Protein AF-A0A4U8TE43-F1 (afdb_monomer)

Structure (mmCIF, N/CA/C/O backbone):
data_AF-A0A4U8TE43-F1
#
_entry.id   AF-A0A4U8TE43-F1
#
loop_
_atom_site.group_PDB
_atom_site.id
_atom_site.type_symbol
_atom_site.label_atom_id
_atom_site.label_alt_id
_atom_site.label_comp_id
_atom_site.label_asym_id
_atom_site.label_entity_id
_atom_site.label_seq_id
_atom_site.pdbx_PDB_ins_code
_atom_site.Cartn_x
_atom_site.Cartn_y
_atom_site.Cartn_z
_atom_site.occupancy
_atom_site.B_iso_or_equiv
_atom_site.auth_seq_id
_atom_site.auth_comp_id
_atom_site.auth_asym_id
_atom_site.auth_atom_id
_atom_site.pdbx_PDB_model_num
ATOM 1 N N . LYS A 1 1 ? 8.881 -19.384 -25.940 1.00 51.09 1 LYS A N 1
ATOM 2 C CA . LYS A 1 1 ? 8.416 -19.724 -24.569 1.00 51.09 1 LYS A CA 1
ATOM 3 C C . LYS A 1 1 ? 8.539 -18.450 -23.737 1.00 51.09 1 LYS A C 1
ATOM 5 O O . LYS A 1 1 ? 9.623 -17.889 -23.728 1.00 51.09 1 LYS A O 1
ATOM 10 N N . LEU A 1 2 ? 7.445 -17.924 -23.178 1.00 57.34 2 LEU A N 1
ATOM 11 C CA . LEU A 1 2 ? 7.478 -16.680 -22.391 1.00 57.34 2 LEU A CA 1
ATOM 12 C C . LEU A 1 2 ? 8.205 -16.909 -21.060 1.00 57.34 2 LEU A C 1
ATOM 14 O O . LEU A 1 2 ? 8.100 -17.991 -20.481 1.00 57.34 2 LEU A O 1
ATOM 18 N N . SER A 1 3 ? 8.923 -15.891 -20.588 1.00 69.12 3 SER A N 1
ATOM 19 C CA . SER A 1 3 ? 9.575 -15.868 -19.277 1.00 69.12 3 SER A CA 1
ATOM 20 C C . SER A 1 3 ? 8.551 -16.165 -18.169 1.00 69.12 3 SER A C 1
ATOM 22 O O . SER A 1 3 ? 7.424 -15.659 -18.244 1.00 69.12 3 SER A O 1
ATOM 24 N N . PRO A 1 4 ? 8.901 -16.954 -17.135 1.00 80.44 4 PRO A N 1
ATOM 25 C CA . PRO A 1 4 ? 7.996 -17.217 -16.023 1.00 80.44 4 PRO A CA 1
ATOM 26 C C . PRO A 1 4 ? 7.613 -15.912 -15.314 1.00 80.44 4 PRO A C 1
ATOM 28 O O . PRO A 1 4 ? 8.440 -15.019 -15.122 1.00 80.44 4 PRO A O 1
ATOM 31 N N . SER A 1 5 ? 6.339 -15.804 -14.935 1.00 85.62 5 SER A N 1
ATOM 32 C CA . SER A 1 5 ? 5.819 -14.641 -14.216 1.00 85.62 5 SER A CA 1
ATOM 33 C C . SER A 1 5 ? 6.252 -14.697 -12.756 1.00 85.62 5 SER A C 1
ATOM 35 O O . SER A 1 5 ? 6.026 -15.701 -12.085 1.00 85.62 5 SER A O 1
ATOM 37 N N . LEU A 1 6 ? 6.831 -13.612 -12.250 1.00 90.69 6 LEU A N 1
ATOM 38 C CA . LEU A 1 6 ? 7.254 -13.497 -10.855 1.00 90.69 6 LEU A CA 1
ATOM 39 C C . LEU A 1 6 ? 6.439 -12.420 -10.149 1.00 90.69 6 LEU A C 1
ATOM 41 O O . LEU A 1 6 ? 6.201 -11.355 -10.709 1.00 90.69 6 LEU A O 1
ATOM 45 N N . ILE A 1 7 ? 6.043 -12.674 -8.906 1.00 94.00 7 ILE A N 1
ATOM 46 C CA . ILE A 1 7 ? 5.385 -11.662 -8.075 1.00 94.00 7 ILE A CA 1
ATOM 47 C C . ILE A 1 7 ? 6.464 -10.792 -7.437 1.00 94.00 7 ILE A C 1
ATOM 49 O O . ILE A 1 7 ? 7.397 -11.307 -6.814 1.00 94.00 7 ILE A O 1
ATOM 53 N N . LYS A 1 8 ? 6.339 -9.472 -7.578 1.00 94.06 8 LYS A N 1
ATOM 54 C CA . LYS A 1 8 ? 7.247 -8.494 -6.972 1.00 94.06 8 LYS A CA 1
ATOM 55 C C . LYS A 1 8 ? 6.468 -7.401 -6.254 1.00 94.06 8 LYS A C 1
ATOM 57 O O . LYS A 1 8 ? 5.412 -6.974 -6.709 1.00 94.06 8 LYS A O 1
ATOM 62 N N . THR A 1 9 ? 7.009 -6.958 -5.126 1.00 93.62 9 THR A N 1
ATOM 63 C CA . THR A 1 9 ? 6.490 -5.810 -4.375 1.00 93.62 9 THR A CA 1
ATOM 64 C C . THR A 1 9 ? 6.950 -4.514 -5.033 1.00 93.62 9 THR A C 1
ATOM 66 O O . THR A 1 9 ? 8.107 -4.410 -5.454 1.00 93.62 9 THR A O 1
ATOM 69 N N . VAL A 1 10 ? 6.058 -3.528 -5.096 1.00 92.56 10 VAL A N 1
ATOM 70 C CA . VAL A 1 10 ? 6.371 -2.178 -5.570 1.00 92.56 10 VAL A CA 1
ATOM 71 C C . VAL A 1 10 ? 6.908 -1.366 -4.393 1.00 92.56 10 VAL A C 1
ATOM 73 O O . VAL A 1 10 ? 6.196 -1.097 -3.428 1.00 92.56 10 VAL A O 1
ATOM 76 N N . ASN A 1 11 ? 8.188 -1.001 -4.449 1.00 90.62 11 ASN A N 1
ATOM 77 C CA . ASN A 1 11 ? 8.845 -0.194 -3.421 1.00 90.62 11 ASN A CA 1
ATOM 78 C C . ASN A 1 11 ? 8.845 1.286 -3.811 1.00 90.62 11 ASN A C 1
ATOM 80 O O . ASN A 1 11 ? 8.549 1.638 -4.946 1.00 90.62 11 ASN A O 1
ATOM 84 N N . LYS A 1 12 ? 9.308 2.155 -2.903 1.00 85.56 12 LYS A N 1
ATOM 85 C CA . LYS A 1 12 ? 9.469 3.600 -3.160 1.00 85.56 12 LYS A CA 1
ATOM 86 C C . LYS A 1 12 ? 10.301 3.917 -4.412 1.00 85.56 12 LYS A C 1
ATOM 88 O O . LYS A 1 12 ? 10.002 4.874 -5.109 1.00 85.56 12 LYS A O 1
ATOM 93 N N . LYS A 1 13 ? 11.337 3.117 -4.693 1.00 84.94 13 LYS A N 1
ATOM 94 C CA . LYS A 1 13 ? 12.204 3.274 -5.878 1.00 84.94 13 LYS A CA 1
ATOM 95 C C . LYS A 1 13 ? 11.635 2.630 -7.152 1.00 84.94 13 LYS A C 1
ATOM 97 O O . LYS A 1 13 ? 12.214 2.809 -8.215 1.00 84.94 13 LYS A O 1
ATOM 102 N N . GLY A 1 14 ? 10.546 1.867 -7.047 1.00 89.75 14 GLY A N 1
ATOM 103 C CA . GLY A 1 14 ? 9.996 1.046 -8.122 1.00 89.75 14 GLY A CA 1
ATOM 104 C C . GLY A 1 14 ? 10.124 -0.451 -7.833 1.00 89.75 14 GLY A C 1
ATOM 105 O O . GLY A 1 14 ? 10.050 -0.897 -6.684 1.00 89.75 14 GLY A O 1
ATOM 106 N N . ILE A 1 15 ? 10.304 -1.243 -8.885 1.00 92.81 15 ILE A N 1
ATOM 107 C CA . ILE A 1 15 ? 10.298 -2.707 -8.837 1.00 92.81 15 ILE A CA 1
ATOM 108 C C . ILE A 1 15 ? 11.730 -3.224 -8.954 1.00 92.81 15 ILE A C 1
ATOM 110 O O . ILE A 1 15 ? 12.451 -2.852 -9.873 1.00 92.81 15 ILE A O 1
ATOM 114 N N . MET A 1 16 ? 12.141 -4.111 -8.048 1.00 91.50 16 MET A N 1
ATOM 115 C CA . MET A 1 16 ? 13.463 -4.738 -8.110 1.00 91.50 16 MET A CA 1
ATOM 116 C C . MET A 1 16 ? 13.387 -6.101 -8.802 1.00 91.50 16 MET A C 1
ATOM 118 O O . MET A 1 16 ? 12.689 -7.014 -8.340 1.00 91.50 16 MET A O 1
ATOM 122 N N . HIS A 1 17 ? 14.144 -6.263 -9.884 1.00 90.31 17 HIS A N 1
ATOM 123 C CA . HIS A 1 17 ? 14.250 -7.516 -10.623 1.00 90.31 17 HIS A CA 1
ATOM 124 C C . HIS A 1 17 ? 15.697 -7.744 -11.081 1.00 90.31 17 HIS A C 1
ATOM 126 O O . HIS A 1 17 ? 16.307 -6.863 -11.675 1.00 90.31 17 HIS A O 1
ATOM 132 N N . GLY A 1 18 ? 16.267 -8.913 -10.768 1.00 86.31 18 GLY A N 1
ATOM 133 C CA . GLY A 1 18 ? 17.645 -9.247 -11.159 1.00 86.31 18 GLY A CA 1
ATOM 134 C C . GLY A 1 18 ? 18.721 -8.299 -10.609 1.00 86.31 18 GLY A C 1
ATOM 135 O O . GLY A 1 18 ? 19.721 -8.078 -11.275 1.00 86.31 18 GLY A O 1
ATOM 136 N N . GLY A 1 19 ? 18.502 -7.691 -9.436 1.00 86.81 19 GLY A N 1
ATOM 137 C CA . GLY A 1 19 ? 19.423 -6.705 -8.844 1.00 86.81 19 GLY A CA 1
ATOM 138 C C . GLY A 1 19 ? 19.313 -5.289 -9.423 1.00 86.81 19 GLY A C 1
ATOM 139 O O . GLY A 1 19 ? 19.999 -4.388 -8.951 1.00 86.81 19 GLY A O 1
ATOM 140 N N . VAL A 1 20 ? 18.423 -5.074 -10.395 1.00 88.62 20 VAL A N 1
ATOM 141 C CA . VAL A 1 20 ? 18.200 -3.785 -11.061 1.00 88.62 20 VAL A CA 1
ATOM 142 C C . VAL A 1 20 ? 16.831 -3.224 -10.676 1.00 88.62 20 VAL A C 1
ATOM 144 O O . VAL A 1 20 ? 15.872 -3.970 -10.450 1.00 88.62 20 VAL A O 1
ATOM 147 N N . TRP A 1 21 ? 16.747 -1.898 -10.574 1.00 90.94 21 TRP A N 1
ATOM 148 C CA . TRP A 1 21 ? 15.509 -1.178 -10.292 1.00 90.94 21 TRP A CA 1
ATOM 149 C C . TRP A 1 21 ? 14.816 -0.766 -11.583 1.00 90.94 21 TRP A C 1
ATOM 151 O O . TRP A 1 21 ? 15.458 -0.257 -12.495 1.00 90.94 21 TRP A O 1
ATOM 161 N N . TYR A 1 22 ? 13.501 -0.938 -11.626 1.00 91.56 22 TYR A N 1
ATOM 162 C CA . TYR A 1 22 ? 12.657 -0.556 -12.747 1.00 91.56 22 TYR A CA 1
ATOM 163 C C . TYR A 1 22 ? 11.576 0.420 -12.295 1.00 91.56 22 TYR A C 1
ATOM 165 O O . TYR A 1 22 ? 10.919 0.204 -11.272 1.00 91.56 22 TYR A O 1
ATOM 173 N N . GLY A 1 23 ? 11.398 1.487 -13.066 1.00 89.38 23 GLY A N 1
ATOM 174 C CA . GLY A 1 23 ? 10.432 2.546 -12.822 1.00 89.38 23 GLY A CA 1
ATOM 175 C C . GLY A 1 23 ? 9.230 2.419 -13.749 1.00 89.38 23 GLY A C 1
ATOM 176 O O . GLY A 1 23 ? 9.380 2.209 -14.951 1.00 89.38 23 GLY A O 1
ATOM 177 N N . CYS A 1 24 ? 8.039 2.559 -13.176 1.00 89.31 24 CYS A N 1
ATOM 178 C CA . CYS A 1 24 ? 6.764 2.671 -13.880 1.00 89.31 24 CYS A CA 1
ATOM 179 C C . CYS A 1 24 ? 5.813 3.449 -12.965 1.00 89.31 24 CYS A C 1
ATOM 181 O O . CYS A 1 24 ? 5.718 3.136 -11.776 1.00 89.31 24 CYS A O 1
ATOM 183 N N . ILE A 1 25 ? 5.158 4.485 -13.494 1.00 88.94 25 ILE A N 1
ATOM 184 C CA . ILE A 1 25 ? 4.274 5.352 -12.701 1.00 88.94 25 ILE A CA 1
ATOM 185 C C . ILE A 1 25 ? 3.018 4.580 -12.299 1.00 88.94 25 ILE A C 1
ATOM 187 O O . ILE A 1 25 ? 2.632 4.591 -11.131 1.00 88.94 25 ILE A O 1
ATOM 191 N N . GLU A 1 26 ? 2.432 3.848 -13.245 1.00 90.19 26 GLU A N 1
ATOM 192 C CA . GLU A 1 26 ? 1.190 3.108 -13.030 1.00 90.19 26 GLU A CA 1
ATOM 193 C C . GLU A 1 26 ? 1.348 1.963 -12.024 1.00 90.19 26 GLU A C 1
ATOM 195 O O . GLU A 1 26 ? 0.413 1.629 -11.294 1.00 90.19 26 GLU A O 1
ATOM 200 N N . ALA A 1 27 ? 2.557 1.411 -11.892 1.00 90.06 27 ALA A N 1
ATOM 201 C CA . ALA A 1 27 ? 2.861 0.383 -10.905 1.00 90.06 27 ALA A CA 1
ATOM 202 C C . ALA A 1 27 ? 2.662 0.859 -9.457 1.00 90.06 27 ALA A C 1
ATOM 204 O O . ALA A 1 27 ? 2.310 0.051 -8.601 1.00 90.06 27 ALA A O 1
ATOM 205 N N . PHE A 1 28 ? 2.839 2.155 -9.164 1.00 90.56 28 PHE A N 1
ATOM 206 C CA . PHE A 1 28 ? 2.675 2.700 -7.808 1.00 90.56 28 PHE A CA 1
ATOM 207 C C . PHE A 1 28 ? 1.224 2.696 -7.313 1.00 90.56 28 PHE A C 1
ATOM 209 O O . PHE A 1 28 ? 0.985 2.864 -6.114 1.00 90.56 28 PHE A O 1
ATOM 216 N N . ASN A 1 29 ? 0.251 2.440 -8.190 1.00 90.75 29 ASN A N 1
ATOM 217 C CA . ASN A 1 29 ? -1.130 2.186 -7.782 1.00 90.75 29 ASN A CA 1
ATOM 218 C C . ASN A 1 29 ? -1.289 0.835 -7.060 1.00 90.75 29 ASN A C 1
ATOM 220 O O . ASN A 1 29 ? -2.254 0.643 -6.324 1.00 90.75 29 ASN A O 1
ATOM 224 N N . TYR A 1 30 ? -0.322 -0.074 -7.205 1.00 91.25 30 TYR A N 1
ATOM 225 C CA . TYR A 1 30 ? -0.393 -1.447 -6.713 1.00 91.25 30 TYR A CA 1
ATOM 226 C C . TYR A 1 30 ? 0.637 -1.706 -5.603 1.00 91.25 30 TYR A C 1
ATOM 228 O O . TYR A 1 30 ? 1.698 -1.082 -5.544 1.00 91.25 30 TYR A O 1
ATOM 236 N N . ASP A 1 31 ? 0.337 -2.644 -4.701 1.00 90.75 31 ASP A N 1
ATOM 237 C CA . ASP A 1 31 ? 1.297 -3.097 -3.678 1.00 90.75 31 ASP A CA 1
ATOM 238 C C . ASP A 1 31 ? 2.237 -4.175 -4.226 1.00 90.75 31 ASP A C 1
ATOM 240 O O . ASP A 1 31 ? 3.442 -4.189 -3.960 1.00 90.75 31 ASP A O 1
ATOM 244 N N . LYS A 1 32 ? 1.671 -5.104 -4.999 1.00 93.19 32 LYS A N 1
ATOM 245 C CA . LYS A 1 32 ? 2.378 -6.210 -5.640 1.00 93.19 32 LYS A CA 1
ATOM 246 C C . LYS A 1 32 ? 1.897 -6.336 -7.071 1.00 93.19 32 LYS A C 1
ATOM 248 O O . LYS A 1 32 ? 0.704 -6.228 -7.334 1.00 93.19 32 LYS A O 1
ATOM 253 N N . VAL A 1 33 ? 2.830 -6.624 -7.961 1.00 94.88 33 VAL A N 1
ATOM 254 C CA . VAL A 1 33 ? 2.576 -6.796 -9.387 1.00 94.88 33 VAL A CA 1
ATOM 255 C C . VAL A 1 33 ? 3.216 -8.082 -9.883 1.00 94.88 33 VAL A C 1
ATOM 257 O O . VAL A 1 33 ? 4.201 -8.575 -9.320 1.00 94.88 33 VAL A O 1
ATOM 260 N N . PHE A 1 34 ? 2.645 -8.632 -10.945 1.00 94.88 34 PHE A N 1
ATOM 261 C CA . PHE A 1 34 ? 3.255 -9.714 -11.695 1.00 94.88 34 PHE A CA 1
ATOM 262 C C . PHE A 1 34 ? 4.200 -9.137 -12.737 1.00 94.88 34 PHE A C 1
ATOM 264 O O . PHE A 1 34 ? 3.888 -8.179 -13.434 1.00 94.88 34 PHE A O 1
ATOM 271 N N . VAL A 1 35 ? 5.372 -9.740 -12.835 1.00 93.75 35 VAL A N 1
ATOM 272 C CA . VAL A 1 35 ? 6.489 -9.226 -13.609 1.00 93.75 35 VAL A CA 1
ATOM 273 C C . VAL A 1 35 ? 6.977 -10.297 -14.567 1.00 93.75 35 VAL A C 1
ATOM 275 O O . VAL A 1 35 ? 7.173 -11.445 -14.158 1.00 93.75 35 VAL A O 1
ATOM 278 N N . ARG A 1 36 ? 7.231 -9.917 -15.821 1.00 91.25 36 ARG A N 1
ATOM 279 C CA . ARG A 1 36 ? 7.914 -10.764 -16.806 1.00 91.25 36 ARG A CA 1
ATOM 280 C C . ARG A 1 36 ? 9.057 -10.005 -17.459 1.00 91.25 36 ARG A C 1
ATOM 282 O O . ARG A 1 36 ? 8.853 -8.928 -18.010 1.00 91.25 36 ARG A O 1
ATOM 289 N N . ALA A 1 37 ? 10.250 -10.591 -17.411 1.00 88.94 37 ALA A N 1
ATOM 290 C CA . ALA A 1 37 ? 11.413 -10.054 -18.105 1.00 88.94 37 ALA A CA 1
ATOM 291 C C . ALA A 1 37 ? 11.204 -10.126 -19.621 1.00 88.94 37 ALA A C 1
ATOM 293 O O . ALA A 1 37 ? 10.779 -11.171 -20.133 1.00 88.94 37 ALA A O 1
ATOM 294 N N . ASN A 1 38 ? 11.507 -9.035 -20.323 1.00 88.62 38 ASN A N 1
ATOM 295 C CA . ASN A 1 38 ? 11.534 -9.035 -21.776 1.00 88.62 38 ASN A CA 1
ATOM 296 C C . ASN A 1 38 ? 12.791 -9.786 -22.252 1.00 88.62 38 ASN A C 1
ATOM 298 O O . ASN A 1 38 ? 13.914 -9.410 -21.930 1.00 88.62 38 ASN A O 1
ATOM 302 N N . ILE A 1 39 ? 12.596 -10.869 -23.010 1.00 85.31 39 ILE A N 1
ATOM 303 C CA . ILE A 1 39 ? 13.692 -11.719 -23.509 1.00 85.31 39 ILE A CA 1
ATOM 304 C C . ILE A 1 39 ? 14.568 -10.945 -24.506 1.00 85.31 39 ILE A C 1
ATOM 306 O O . ILE A 1 39 ? 15.770 -11.174 -24.578 1.00 85.31 39 ILE A O 1
ATOM 310 N N . ASN A 1 40 ? 13.972 -10.002 -25.239 1.00 86.44 40 ASN A N 1
ATOM 311 C CA . ASN A 1 40 ? 14.659 -9.239 -26.278 1.00 86.44 40 ASN A CA 1
ATOM 312 C C . ASN A 1 40 ? 15.376 -8.000 -25.724 1.00 86.44 40 ASN A C 1
ATOM 314 O O . ASN A 1 40 ? 16.304 -7.501 -26.355 1.00 86.44 40 ASN A O 1
ATOM 318 N N . ASN A 1 41 ? 14.946 -7.486 -24.567 1.00 84.94 41 ASN A N 1
ATOM 319 C CA . ASN A 1 41 ? 15.500 -6.275 -23.971 1.00 84.94 41 ASN A CA 1
ATOM 320 C C . ASN A 1 41 ? 15.565 -6.385 -22.444 1.00 84.94 41 ASN A C 1
ATOM 322 O O . ASN A 1 41 ? 14.558 -6.281 -21.751 1.00 84.94 41 ASN A O 1
ATOM 326 N N . THR A 1 42 ? 16.775 -6.506 -21.904 1.00 83.25 42 THR A N 1
ATOM 327 C CA . THR A 1 42 ? 17.005 -6.588 -20.454 1.00 83.25 42 THR A CA 1
ATOM 328 C C . THR A 1 42 ? 16.724 -5.283 -19.714 1.00 83.25 42 THR A C 1
ATOM 330 O O . THR A 1 42 ? 16.679 -5.288 -18.490 1.00 83.25 42 THR A O 1
ATOM 333 N N . LYS A 1 43 ? 16.527 -4.165 -20.423 1.00 86.44 43 LYS A N 1
ATOM 334 C CA . LYS A 1 43 ? 16.175 -2.869 -19.823 1.00 86.44 43 LYS A CA 1
ATOM 335 C C . LYS A 1 43 ? 14.672 -2.690 -19.623 1.00 86.44 43 LYS A C 1
ATOM 337 O O . LYS A 1 43 ? 14.263 -1.675 -19.060 1.00 86.44 43 LYS A O 1
ATOM 342 N N . GLU A 1 44 ? 13.865 -3.643 -20.078 1.00 89.94 44 GLU A N 1
ATOM 343 C CA . GLU A 1 44 ? 12.409 -3.572 -20.046 1.00 89.94 44 GLU A CA 1
ATOM 344 C C . GLU A 1 44 ? 11.792 -4.711 -19.249 1.00 89.94 44 GLU A C 1
ATOM 346 O O . GLU A 1 44 ? 12.262 -5.853 -19.236 1.00 89.94 44 GLU A O 1
ATOM 351 N N . LEU A 1 45 ? 10.676 -4.386 -18.609 1.00 92.12 45 LEU A N 1
ATOM 352 C CA . LEU A 1 45 ? 9.975 -5.294 -17.729 1.00 92.12 45 LEU A CA 1
ATOM 353 C C . LEU A 1 45 ? 8.469 -5.162 -17.937 1.00 92.12 45 LEU A C 1
ATOM 355 O O . LEU A 1 45 ? 7.906 -4.092 -17.739 1.00 92.12 45 LEU A O 1
ATOM 359 N N . PHE A 1 46 ? 7.795 -6.246 -18.306 1.00 93.19 46 PHE A N 1
ATOM 360 C CA . PHE A 1 46 ? 6.343 -6.227 -18.473 1.00 93.19 46 PHE A CA 1
ATOM 361 C C . PHE A 1 46 ? 5.654 -6.380 -17.120 1.00 93.19 46 PHE A C 1
ATOM 363 O O . PHE A 1 46 ? 5.930 -7.339 -16.389 1.00 93.19 46 PHE A O 1
ATOM 370 N N . ILE A 1 47 ? 4.754 -5.447 -16.805 1.00 94.56 47 ILE A N 1
ATOM 371 C CA . ILE A 1 47 ? 4.012 -5.412 -15.547 1.00 94.56 47 ILE A CA 1
ATOM 372 C C . ILE A 1 47 ? 2.559 -5.811 -15.796 1.00 94.56 47 ILE A C 1
ATOM 374 O O . ILE A 1 47 ? 1.897 -5.312 -16.706 1.00 94.56 47 ILE A O 1
ATOM 378 N N . TYR A 1 48 ? 2.060 -6.690 -14.935 1.00 94.94 48 TYR A N 1
ATOM 379 C CA . TYR A 1 48 ? 0.688 -7.166 -14.934 1.00 94.94 48 TYR A CA 1
ATOM 380 C C . TYR A 1 48 ? 0.063 -7.011 -13.546 1.00 94.94 48 TYR A C 1
ATOM 382 O O . TYR A 1 48 ? 0.729 -7.165 -12.516 1.00 94.94 48 TYR A O 1
ATOM 390 N N . ASP A 1 49 ? -1.238 -6.745 -13.528 1.00 93.31 49 ASP A N 1
ATOM 391 C CA . ASP A 1 49 ? -2.051 -6.730 -12.315 1.00 93.31 49 ASP A CA 1
ATOM 392 C C . ASP A 1 49 ? -2.216 -8.154 -11.750 1.00 93.31 49 ASP A C 1
ATOM 394 O O . ASP A 1 49 ? -1.971 -9.157 -12.426 1.00 93.31 49 ASP A O 1
ATOM 398 N N . LYS A 1 50 ? -2.705 -8.262 -10.513 1.00 91.31 50 LYS A N 1
ATOM 399 C CA . LYS A 1 50 ? -3.084 -9.514 -9.856 1.00 91.31 50 LYS A CA 1
ATOM 400 C C . LYS A 1 50 ? -4.044 -10.365 -10.696 1.00 91.31 50 LYS A C 1
ATOM 402 O O . LYS A 1 50 ? -4.008 -11.588 -10.595 1.00 91.31 50 LYS A O 1
ATOM 407 N N . LYS A 1 51 ? -4.883 -9.732 -11.524 1.00 90.81 51 LYS A N 1
ATOM 408 C CA . LYS A 1 51 ? -5.814 -10.402 -12.449 1.00 90.81 51 LYS A CA 1
ATOM 409 C C . LYS A 1 51 ? -5.162 -10.891 -13.751 1.00 90.81 51 LYS A C 1
ATOM 411 O O . LYS A 1 51 ? -5.835 -11.518 -14.557 1.00 90.81 51 LYS A O 1
ATOM 416 N N . GLY A 1 52 ? -3.877 -10.606 -13.971 1.00 87.81 52 GLY A N 1
ATOM 417 C CA . GLY A 1 52 ? -3.165 -10.936 -15.208 1.00 87.81 52 GLY A CA 1
ATOM 418 C C . GLY A 1 52 ? -3.361 -9.924 -16.341 1.00 87.81 52 GLY A C 1
ATOM 419 O O . GLY A 1 52 ? -2.880 -10.158 -17.447 1.00 87.81 52 GLY A O 1
ATOM 420 N N . ASN A 1 53 ? -4.023 -8.796 -16.076 1.00 92.81 53 ASN A N 1
ATOM 421 C CA . ASN A 1 53 ? -4.170 -7.711 -17.044 1.00 92.81 53 ASN A CA 1
ATOM 422 C C . ASN A 1 53 ? -2.846 -6.969 -17.207 1.00 92.81 53 ASN A C 1
ATOM 424 O O . ASN A 1 53 ? -2.173 -6.688 -16.216 1.00 92.81 53 ASN A O 1
ATOM 428 N N . PHE A 1 54 ? -2.484 -6.641 -18.444 1.00 93.25 54 PHE A N 1
ATOM 429 C CA . PHE A 1 54 ? -1.309 -5.823 -18.721 1.00 93.25 54 PHE A CA 1
ATOM 430 C C . PHE A 1 54 ? -1.519 -4.399 -18.195 1.00 93.25 54 PHE A C 1
ATOM 432 O O . PHE A 1 54 ? -2.569 -3.808 -18.436 1.00 93.25 54 PHE A O 1
ATOM 439 N N . ILE A 1 55 ? -0.531 -3.879 -17.464 1.00 93.12 55 ILE A N 1
ATOM 440 C CA . ILE A 1 55 ? -0.540 -2.511 -16.937 1.00 93.12 55 ILE A CA 1
ATOM 441 C C . ILE A 1 55 ? 0.312 -1.633 -17.850 1.00 93.12 55 ILE A C 1
ATOM 443 O O . ILE A 1 55 ? -0.210 -0.769 -18.544 1.00 93.12 55 ILE A O 1
ATOM 447 N N . GLU A 1 56 ? 1.626 -1.864 -17.848 1.00 92.81 56 GLU A N 1
ATOM 448 C CA . GLU A 1 56 ? 2.589 -1.033 -18.569 1.00 92.81 56 GLU A CA 1
ATOM 449 C C . GLU A 1 56 ? 3.949 -1.746 -18.688 1.00 92.81 56 GLU A C 1
ATOM 451 O O . GLU A 1 56 ? 4.200 -2.784 -18.058 1.00 92.81 56 GLU A O 1
ATOM 456 N N . ILE A 1 57 ? 4.840 -1.177 -19.500 1.00 92.12 57 ILE A N 1
ATOM 457 C CA . ILE A 1 57 ? 6.251 -1.556 -19.574 1.00 92.12 57 ILE A CA 1
ATOM 458 C C . ILE A 1 57 ? 7.034 -0.683 -18.594 1.00 92.12 57 ILE A C 1
ATOM 460 O O . ILE A 1 57 ? 6.993 0.541 -18.648 1.00 92.12 57 ILE A O 1
ATOM 464 N N . ALA A 1 58 ? 7.768 -1.323 -17.696 1.00 91.38 58 ALA A N 1
ATOM 465 C CA . ALA A 1 58 ? 8.713 -0.666 -16.815 1.00 91.38 58 ALA A CA 1
ATOM 466 C C . ALA A 1 58 ? 10.076 -0.551 -17.492 1.00 91.38 58 ALA A C 1
ATOM 468 O O . ALA A 1 58 ? 10.553 -1.505 -18.112 1.00 91.38 58 ALA A O 1
ATOM 469 N N . HIS A 1 59 ? 10.743 0.575 -17.272 1.00 89.81 59 HIS A N 1
ATOM 470 C CA . HIS A 1 59 ? 12.095 0.808 -17.764 1.00 89.81 59 HIS A CA 1
ATOM 471 C C . HIS A 1 59 ? 13.101 0.762 -16.621 1.00 89.81 59 HIS A C 1
ATOM 473 O O . HIS A 1 59 ? 12.806 1.181 -15.499 1.00 89.81 59 HIS A O 1
ATOM 479 N N . CYS A 1 60 ? 14.295 0.251 -16.907 1.00 88.31 60 CYS A N 1
ATOM 480 C CA . CYS A 1 60 ? 15.422 0.294 -15.986 1.00 88.31 60 CYS A CA 1
ATOM 481 C C . CYS A 1 60 ? 15.669 1.737 -15.521 1.00 88.31 60 CYS A C 1
ATOM 483 O O . CYS A 1 60 ? 15.807 2.650 -16.334 1.00 88.31 60 CYS A O 1
ATOM 485 N N . VAL A 1 61 ? 15.734 1.941 -14.207 1.00 84.31 61 VAL A N 1
ATOM 486 C CA . VAL A 1 61 ? 16.103 3.225 -13.614 1.00 84.31 61 VAL A CA 1
ATOM 487 C C . VAL A 1 61 ? 17.615 3.356 -13.714 1.00 84.31 61 VAL A C 1
ATOM 489 O O . VAL A 1 61 ? 18.354 2.636 -13.037 1.00 84.31 61 VAL A O 1
ATOM 492 N N . ASP A 1 62 ? 18.079 4.277 -14.556 1.00 76.12 62 ASP A N 1
ATOM 493 C CA . ASP A 1 62 ? 19.499 4.594 -14.664 1.00 76.12 62 ASP A CA 1
ATOM 494 C C . ASP A 1 62 ? 20.030 5.032 -13.295 1.00 76.12 62 ASP A C 1
ATOM 496 O O . ASP A 1 62 ? 19.580 6.028 -12.729 1.00 76.12 62 ASP A O 1
ATOM 500 N N . SER A 1 63 ? 21.031 4.324 -12.766 1.00 66.50 63 SER A N 1
ATOM 501 C CA . SER A 1 63 ? 21.631 4.671 -11.467 1.00 66.50 63 SER A CA 1
ATOM 502 C C . SER A 1 63 ? 22.334 6.036 -11.473 1.00 66.50 63 SER A C 1
ATOM 504 O O . SER A 1 63 ? 22.549 6.604 -10.409 1.00 66.50 63 SER A O 1
ATOM 506 N N . ILE A 1 64 ? 22.669 6.562 -12.658 1.00 62.12 64 ILE A N 1
ATOM 507 C CA . ILE A 1 64 ? 23.378 7.839 -12.843 1.00 62.12 64 ILE A CA 1
ATOM 508 C C . ILE A 1 64 ? 22.400 8.999 -13.075 1.00 62.12 64 ILE A C 1
ATOM 510 O O . ILE A 1 64 ? 22.553 10.058 -12.477 1.00 62.12 64 ILE A O 1
ATOM 514 N N . LYS A 1 65 ? 21.396 8.818 -13.945 1.00 66.81 65 LYS A N 1
ATOM 515 C CA . LYS A 1 65 ? 20.437 9.878 -14.309 1.00 66.81 65 LYS A CA 1
ATOM 516 C C . LYS A 1 65 ? 19.199 9.912 -13.413 1.00 66.81 65 LYS A C 1
ATOM 518 O O . LYS A 1 65 ? 18.534 10.940 -13.343 1.00 66.81 65 LYS A O 1
ATOM 523 N N . GLY A 1 66 ? 18.909 8.818 -12.708 1.00 68.50 66 GLY A N 1
ATOM 524 C CA . GLY A 1 66 ? 17.729 8.705 -11.863 1.00 68.50 66 GLY A CA 1
ATOM 525 C C . GLY A 1 66 ? 16.427 8.876 -12.649 1.00 68.50 66 GLY A C 1
ATOM 526 O O . GLY A 1 66 ? 16.361 8.661 -13.857 1.00 68.50 66 GLY A O 1
ATOM 527 N N . VAL A 1 67 ? 15.371 9.249 -11.933 1.00 73.62 67 VAL A N 1
ATOM 528 C CA . VAL A 1 67 ? 14.044 9.525 -12.493 1.00 73.62 67 VAL A CA 1
ATOM 529 C C . VAL A 1 67 ? 13.827 11.040 -12.490 1.00 73.62 67 VAL A C 1
ATOM 531 O O . VAL A 1 67 ? 14.252 11.713 -11.552 1.00 73.62 67 VAL A O 1
ATOM 534 N N . SER A 1 68 ? 13.152 11.583 -13.510 1.00 80.38 68 SER A N 1
ATOM 535 C CA . SER A 1 68 ? 12.788 13.009 -13.546 1.00 80.38 68 SER A CA 1
ATOM 536 C C . SER A 1 68 ? 12.020 13.428 -12.283 1.00 80.38 68 SER A C 1
ATOM 538 O O . SER A 1 68 ? 11.166 12.685 -11.786 1.00 80.38 68 SER A O 1
ATOM 540 N N . ALA A 1 69 ? 12.287 14.640 -11.788 1.00 82.12 69 ALA A N 1
ATOM 541 C CA . ALA A 1 69 ? 11.656 15.185 -10.585 1.00 82.12 69 ALA A CA 1
ATOM 542 C C . ALA A 1 69 ? 10.120 15.219 -10.684 1.00 82.12 69 ALA A C 1
ATOM 544 O O . ALA A 1 69 ? 9.421 14.953 -9.705 1.00 82.12 69 ALA A O 1
ATOM 545 N N . GLU A 1 70 ? 9.578 15.484 -11.874 1.00 82.94 70 GLU A N 1
ATOM 546 C CA . GLU A 1 70 ? 8.130 15.500 -12.112 1.00 82.94 70 GLU A CA 1
ATOM 547 C C . GLU A 1 70 ? 7.503 14.117 -11.931 1.00 82.94 70 GLU A C 1
ATOM 549 O O . GLU A 1 70 ? 6.450 13.969 -11.306 1.00 82.94 70 GLU A O 1
ATOM 554 N N . VAL A 1 71 ? 8.178 13.092 -12.451 1.00 81.88 71 VAL A N 1
ATOM 555 C CA . VAL A 1 71 ? 7.746 11.697 -12.362 1.00 81.88 71 VAL A CA 1
ATOM 556 C C . VAL A 1 71 ? 7.815 11.217 -10.913 1.00 81.88 71 VAL A C 1
ATOM 558 O O . VAL A 1 71 ? 6.867 10.596 -10.430 1.00 81.88 71 VAL A O 1
ATOM 561 N N . ALA A 1 72 ? 8.879 11.574 -10.188 1.00 81.12 72 ALA A N 1
ATOM 562 C CA . ALA A 1 72 ? 9.008 11.271 -8.765 1.00 81.12 72 ALA A CA 1
ATOM 563 C C . ALA A 1 72 ? 7.876 11.909 -7.939 1.00 81.12 72 ALA A C 1
ATOM 565 O O . ALA A 1 72 ? 7.233 11.227 -7.141 1.00 81.12 72 ALA A O 1
ATOM 566 N N . LYS A 1 73 ? 7.562 13.187 -8.192 1.00 86.12 73 LYS A N 1
ATOM 567 C CA . LYS A 1 73 ? 6.469 13.900 -7.514 1.00 86.12 73 LYS A CA 1
ATOM 568 C C . LYS A 1 73 ? 5.103 13.274 -7.802 1.00 86.12 73 LYS A C 1
ATOM 570 O O . LYS A 1 73 ? 4.273 13.164 -6.901 1.00 86.12 73 LYS A O 1
ATOM 575 N N . ARG A 1 74 ? 4.850 12.837 -9.041 1.00 85.75 74 ARG A N 1
ATOM 576 C CA . ARG A 1 74 ? 3.607 12.125 -9.393 1.00 85.75 74 ARG A CA 1
ATOM 577 C C . ARG A 1 74 ? 3.495 10.785 -8.670 1.00 85.75 74 ARG A C 1
ATOM 579 O O . ARG A 1 74 ? 2.445 10.504 -8.096 1.00 85.75 74 ARG A O 1
ATOM 586 N N . ALA A 1 75 ? 4.566 9.992 -8.645 1.00 83.44 75 ALA A N 1
ATOM 587 C CA . ALA A 1 75 ? 4.593 8.723 -7.920 1.00 83.44 75 ALA A CA 1
ATOM 588 C C . ALA A 1 75 ? 4.325 8.922 -6.416 1.00 83.44 75 ALA A C 1
ATOM 590 O O . ALA A 1 75 ? 3.522 8.205 -5.817 1.00 83.44 75 ALA A O 1
ATOM 591 N N . GLU A 1 76 ? 4.918 9.951 -5.808 1.00 86.44 76 GLU A N 1
ATOM 592 C CA . GLU A 1 76 ? 4.660 10.309 -4.411 1.00 86.44 76 GLU A CA 1
ATOM 593 C C . GLU A 1 76 ? 3.183 10.662 -4.176 1.00 86.44 76 GLU A C 1
ATOM 595 O O . GLU A 1 76 ? 2.548 10.116 -3.275 1.00 86.44 76 GLU A O 1
ATOM 600 N N . GLN A 1 77 ? 2.592 11.507 -5.025 1.00 90.06 77 GLN A N 1
ATOM 601 C CA . GLN A 1 77 ? 1.176 11.868 -4.910 1.00 90.06 77 GLN A CA 1
ATOM 602 C C . GLN A 1 77 ? 0.249 10.653 -5.018 1.00 90.06 77 GLN A C 1
ATOM 604 O O . GLN A 1 77 ? -0.729 10.564 -4.273 1.00 90.06 77 GLN A O 1
ATOM 609 N N . ILE A 1 78 ? 0.547 9.722 -5.927 1.00 89.38 78 ILE A N 1
ATOM 610 C CA . ILE A 1 78 ? -0.209 8.476 -6.095 1.00 89.38 78 ILE A CA 1
ATOM 611 C C . ILE A 1 78 ? -0.129 7.630 -4.821 1.00 89.38 78 ILE A C 1
ATOM 613 O O . ILE A 1 78 ? -1.158 7.248 -4.259 1.00 89.38 78 ILE A O 1
ATOM 617 N N . THR A 1 79 ? 1.081 7.399 -4.311 1.00 86.19 79 THR A N 1
ATOM 618 C CA . THR A 1 79 ? 1.274 6.590 -3.097 1.00 86.19 79 THR A CA 1
ATOM 619 C C . THR A 1 79 ? 0.617 7.228 -1.874 1.00 86.19 79 THR A C 1
ATOM 621 O O . THR A 1 79 ? -0.041 6.538 -1.097 1.00 86.19 79 THR A O 1
ATOM 624 N N . PHE A 1 80 ? 0.697 8.550 -1.727 1.00 90.44 80 PHE A N 1
ATOM 625 C CA . PHE A 1 80 ? 0.061 9.267 -0.626 1.00 90.44 80 PHE A CA 1
ATOM 626 C C . PHE A 1 80 ? -1.468 9.216 -0.693 1.00 90.44 80 PHE A C 1
ATOM 628 O O . PHE A 1 80 ? -2.123 9.016 0.332 1.00 90.44 80 PHE A O 1
ATOM 635 N N . LYS A 1 81 ? -2.057 9.346 -1.892 1.00 92.31 81 LYS A N 1
ATOM 636 C CA . LYS A 1 81 ? -3.502 9.146 -2.091 1.00 92.31 81 LYS A CA 1
ATOM 637 C C . LYS A 1 81 ? -3.918 7.739 -1.666 1.00 92.31 81 LYS 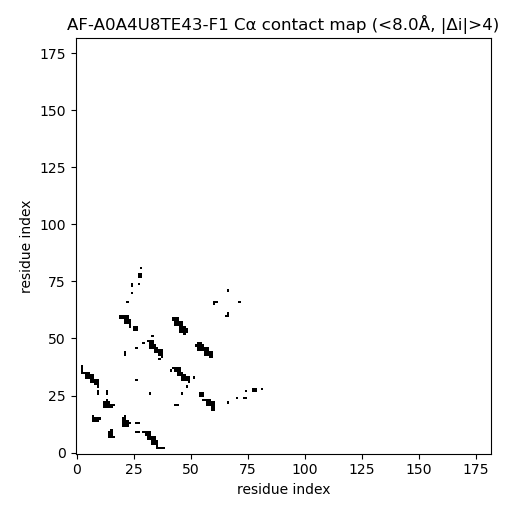A C 1
ATOM 639 O O . LYS A 1 81 ? -4.896 7.606 -0.936 1.00 92.31 81 LYS A O 1
ATOM 644 N N . ARG A 1 82 ? -3.149 6.715 -2.042 1.00 89.56 82 ARG A N 1
ATOM 645 C CA . ARG A 1 82 ? -3.404 5.321 -1.651 1.00 89.56 82 ARG A CA 1
ATOM 646 C C . ARG A 1 82 ? -3.358 5.128 -0.136 1.00 89.56 82 ARG A C 1
ATOM 648 O O . ARG A 1 82 ? -4.288 4.565 0.429 1.00 89.56 82 ARG A O 1
ATOM 655 N N . ILE A 1 83 ? -2.321 5.648 0.525 1.00 90.44 83 ILE A N 1
ATOM 656 C CA . ILE A 1 83 ? -2.180 5.579 1.990 1.00 90.44 83 ILE A CA 1
ATOM 657 C C . ILE A 1 83 ? -3.368 6.259 2.677 1.00 90.44 83 ILE A C 1
ATOM 659 O O . ILE A 1 83 ? -3.933 5.707 3.614 1.00 90.44 83 ILE A O 1
ATOM 663 N N . LYS A 1 84 ? -3.791 7.430 2.187 1.00 94.62 84 LYS A N 1
ATOM 664 C CA . LYS A 1 84 ? -4.961 8.138 2.723 1.00 94.62 84 LYS A CA 1
ATOM 665 C C . LYS A 1 84 ? -6.257 7.344 2.586 1.00 94.62 84 LYS A C 1
ATOM 667 O O . LYS A 1 84 ? -7.068 7.377 3.503 1.00 94.62 84 LYS A O 1
ATOM 672 N N . VAL A 1 85 ? -6.470 6.674 1.454 1.00 94.06 85 VAL A N 1
ATOM 673 C CA . VAL A 1 85 ? -7.649 5.817 1.250 1.00 94.06 85 VAL A CA 1
ATOM 674 C C . VAL A 1 85 ? -7.608 4.632 2.212 1.00 94.06 85 VAL A C 1
ATOM 676 O O . VAL A 1 85 ? -8.553 4.445 2.968 1.00 94.06 85 VAL A O 1
ATOM 679 N N . ALA A 1 86 ? -6.477 3.926 2.287 1.00 90.88 86 ALA A N 1
ATOM 680 C CA . ALA A 1 86 ? -6.313 2.800 3.203 1.00 90.88 86 ALA A CA 1
ATOM 681 C C . ALA A 1 86 ? -6.515 3.201 4.676 1.00 90.88 86 ALA A C 1
ATOM 683 O O . ALA A 1 86 ? -7.159 2.477 5.429 1.00 90.88 86 ALA A O 1
ATOM 684 N N . GLN A 1 87 ? -6.016 4.373 5.085 1.00 94.88 87 GLN A N 1
ATOM 685 C CA . GLN A 1 87 ? -6.224 4.889 6.437 1.00 94.88 87 GLN A CA 1
ATOM 686 C C . GLN A 1 87 ? -7.709 5.141 6.725 1.00 94.88 87 GLN A C 1
ATOM 688 O O . GLN A 1 87 ? -8.204 4.727 7.769 1.00 94.88 87 GLN A O 1
ATOM 693 N N . LYS A 1 88 ? -8.438 5.754 5.783 1.00 96.06 88 LYS A N 1
ATOM 694 C CA . LYS A 1 88 ? -9.888 5.960 5.921 1.00 96.06 88 LYS A CA 1
ATOM 695 C C . LYS A 1 88 ? -10.640 4.641 6.055 1.00 96.06 88 LYS A C 1
ATOM 697 O O . LYS A 1 88 ? -11.537 4.544 6.883 1.00 96.06 88 LYS A O 1
ATOM 702 N N . ASP A 1 89 ? -10.268 3.628 5.279 1.00 94.56 89 ASP A N 1
ATOM 703 C CA . ASP A 1 89 ? -10.903 2.310 5.355 1.00 94.56 89 ASP A CA 1
ATOM 704 C C . ASP A 1 89 ? -10.654 1.647 6.717 1.00 94.56 89 ASP A C 1
ATOM 706 O O . ASP A 1 89 ? -11.568 1.067 7.304 1.00 94.56 89 ASP A O 1
ATOM 710 N N . ILE A 1 90 ? -9.442 1.779 7.265 1.00 94.94 90 ILE A N 1
ATOM 711 C CA . ILE A 1 90 ? -9.104 1.305 8.614 1.00 94.94 90 ILE A CA 1
ATOM 712 C C . ILE A 1 90 ? -9.941 2.032 9.672 1.00 94.94 90 ILE A C 1
ATOM 714 O O . ILE A 1 90 ? -10.515 1.3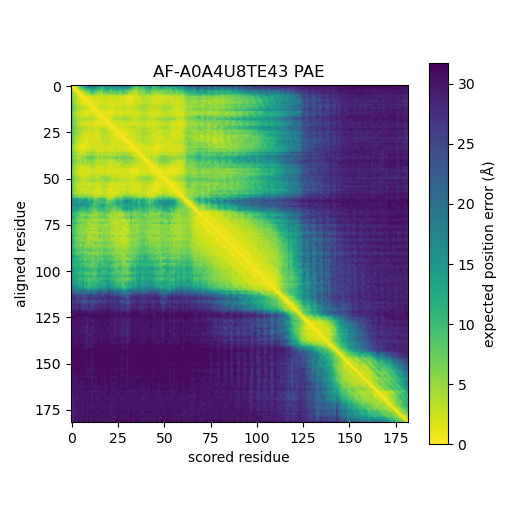76 10.541 1.00 94.94 90 ILE A O 1
ATOM 718 N N . ASP A 1 91 ? -10.051 3.357 9.593 1.00 96.19 91 ASP A N 1
ATOM 719 C CA . ASP A 1 91 ? -10.807 4.161 10.561 1.00 96.19 91 ASP A CA 1
ATOM 720 C C . ASP A 1 91 ? -12.318 3.863 10.495 1.00 96.19 91 ASP A C 1
ATOM 722 O O . ASP A 1 91 ? -12.987 3.724 11.527 1.00 96.19 91 ASP A O 1
ATOM 726 N N . ASN A 1 92 ? -12.854 3.663 9.289 1.00 96.12 92 ASN A N 1
ATOM 727 C CA . ASN A 1 92 ? -14.239 3.242 9.073 1.00 96.12 92 ASN A CA 1
ATOM 728 C C . ASN A 1 92 ? -14.495 1.846 9.654 1.00 96.12 92 ASN A C 1
ATOM 730 O O . ASN A 1 92 ? -15.460 1.639 10.385 1.00 96.12 92 ASN A O 1
ATOM 734 N N . ASN A 1 93 ? -13.603 0.891 9.392 1.00 95.19 93 ASN A N 1
ATOM 735 C CA . ASN A 1 93 ? -13.727 -0.455 9.943 1.00 95.19 93 ASN A CA 1
ATOM 736 C C . ASN A 1 93 ? -13.610 -0.443 11.471 1.00 95.19 93 ASN A C 1
ATOM 738 O O . ASN A 1 93 ? -14.393 -1.102 12.149 1.00 95.19 93 ASN A O 1
ATOM 742 N N . ARG A 1 94 ? -12.681 0.338 12.031 1.00 95.81 94 ARG A N 1
ATOM 743 C CA . ARG A 1 94 ? -12.514 0.485 13.481 1.00 95.81 94 ARG A CA 1
ATOM 744 C C . ARG A 1 94 ? -13.773 1.040 14.140 1.00 95.81 94 ARG A C 1
ATOM 746 O O . ARG A 1 94 ? -14.214 0.485 15.141 1.00 95.81 94 ARG A O 1
ATOM 753 N N . SER A 1 95 ? -14.353 2.106 13.589 1.00 95.25 95 SER A N 1
ATOM 754 C CA . SER A 1 95 ? -15.584 2.691 14.135 1.00 95.25 95 SER A CA 1
ATOM 755 C C . SER A 1 95 ? -16.773 1.730 14.030 1.00 95.25 95 SER A C 1
ATOM 757 O O . SER A 1 95 ? -17.514 1.579 14.996 1.00 95.25 95 SER A O 1
ATOM 759 N N . ALA A 1 96 ? -16.905 0.990 12.924 1.00 94.69 96 ALA A N 1
ATOM 760 C CA . ALA A 1 96 ? -17.931 -0.043 12.785 1.00 94.69 96 ALA A CA 1
ATOM 761 C C . ALA A 1 96 ? -17.786 -1.169 13.826 1.00 94.69 96 ALA A C 1
ATOM 763 O O . ALA A 1 96 ? -18.777 -1.596 14.416 1.00 94.69 96 ALA A O 1
ATOM 764 N N . GLN A 1 97 ? -16.558 -1.631 14.088 1.00 95.25 97 GLN A N 1
ATOM 765 C CA . GLN A 1 97 ? -16.296 -2.641 15.119 1.00 95.25 97 GLN A CA 1
ATOM 766 C C . GLN A 1 97 ? -16.589 -2.113 16.528 1.00 95.25 97 GLN A C 1
ATOM 768 O O . GLN A 1 97 ? -17.186 -2.833 17.325 1.00 95.25 97 GLN A O 1
ATOM 773 N N . GLN A 1 98 ? -16.229 -0.859 16.818 1.00 94.62 98 GLN A N 1
ATOM 774 C CA . GLN A 1 98 ? -16.529 -0.227 18.104 1.00 94.62 98 GLN A CA 1
ATOM 775 C C . GLN A 1 98 ? -18.041 -0.135 18.336 1.00 94.62 98 GLN A C 1
ATOM 777 O O . GLN A 1 98 ? -18.523 -0.581 19.369 1.00 94.62 98 GLN A O 1
ATOM 782 N N . ASN A 1 99 ? -18.800 0.329 17.339 1.00 94.75 99 ASN A N 1
ATOM 783 C CA . ASN A 1 99 ? -20.258 0.412 17.433 1.00 94.75 99 ASN A CA 1
ATOM 784 C C . ASN A 1 99 ? -20.897 -0.967 17.670 1.00 94.75 99 ASN A C 1
ATOM 786 O O . ASN A 1 99 ? -21.816 -1.100 18.474 1.00 94.75 99 ASN A O 1
ATOM 790 N N . ASN A 1 100 ? -20.407 -2.009 16.991 1.00 95.75 100 ASN A N 1
ATOM 791 C CA . ASN A 1 100 ? -20.887 -3.376 17.205 1.00 95.75 100 ASN A CA 1
ATOM 792 C C . ASN A 1 100 ? -20.596 -3.872 18.627 1.00 95.75 100 ASN A C 1
ATOM 794 O O . ASN A 1 100 ? -21.446 -4.523 19.233 1.00 95.75 100 ASN A O 1
ATOM 798 N N . LEU A 1 101 ? -19.411 -3.566 19.157 1.00 95.56 101 LEU A N 1
ATOM 799 C CA . LEU A 1 101 ? -19.018 -3.918 20.517 1.00 95.56 101 LEU A CA 1
ATOM 800 C C . LEU A 1 101 ? -19.878 -3.188 21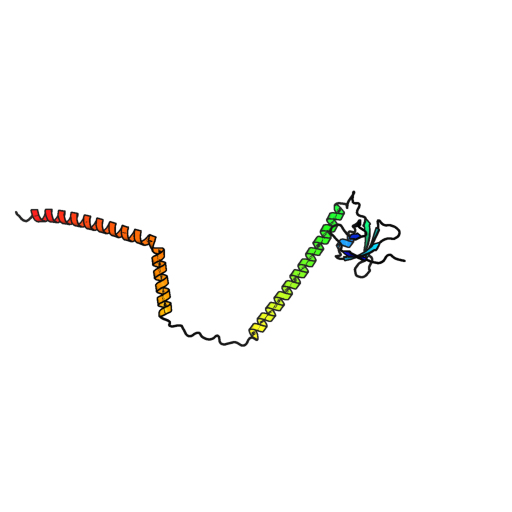.555 1.00 95.56 101 LEU A C 1
ATOM 802 O O . LEU A 1 101 ? -20.379 -3.830 22.474 1.00 95.56 101 LEU A O 1
ATOM 806 N N . ASP A 1 102 ? -20.129 -1.894 21.369 1.00 95.62 102 ASP A N 1
ATOM 807 C CA . ASP A 1 102 ? -20.972 -1.101 22.267 1.00 95.62 102 ASP A CA 1
ATOM 808 C C . ASP A 1 102 ? -22.413 -1.648 22.298 1.00 95.62 102 ASP A C 1
ATOM 810 O O . ASP A 1 102 ? -22.987 -1.842 23.370 1.00 95.62 102 ASP A O 1
ATOM 814 N N . LEU A 1 103 ? -22.974 -2.013 21.137 1.00 95.00 103 LEU A N 1
ATOM 815 C CA . LEU A 1 103 ? -24.289 -2.661 21.050 1.00 95.00 103 LEU A CA 1
ATOM 816 C C . LEU A 1 103 ? -24.335 -4.014 21.775 1.00 95.00 103 LEU A C 1
ATOM 818 O O . LEU A 1 103 ? -25.351 -4.349 22.387 1.00 95.00 103 LEU A O 1
ATOM 822 N N . LEU A 1 104 ? -23.262 -4.807 21.693 1.00 95.12 104 LEU A N 1
ATOM 823 C CA . LEU A 1 104 ? -23.154 -6.082 22.406 1.00 95.12 104 LEU A CA 1
ATOM 824 C C . LEU A 1 104 ? -23.087 -5.870 23.921 1.00 95.12 104 LEU A C 1
ATOM 826 O O . LEU A 1 104 ? -23.750 -6.605 24.648 1.00 95.12 104 LEU A O 1
ATOM 830 N N . ILE A 1 105 ? -22.350 -4.856 24.388 1.00 94.81 105 ILE A N 1
ATOM 831 C CA . ILE A 1 105 ? -22.292 -4.488 25.808 1.00 94.81 105 ILE A CA 1
ATOM 832 C C . ILE A 1 105 ? -23.678 -4.079 26.300 1.00 94.81 105 ILE A C 1
ATOM 834 O O . ILE A 1 105 ? -24.149 -4.635 27.284 1.00 94.81 105 ILE A O 1
ATOM 838 N N . THR A 1 106 ? -24.375 -3.183 25.594 1.00 93.31 106 THR A N 1
ATOM 839 C CA . THR A 1 106 ? -25.717 -2.740 26.005 1.00 93.31 106 THR A CA 1
ATOM 840 C C . THR A 1 106 ? -26.714 -3.899 26.068 1.00 93.31 106 THR A C 1
ATOM 842 O O . THR A 1 106 ? -27.510 -3.975 27.000 1.00 93.31 106 THR A O 1
ATOM 845 N N . LYS A 1 107 ? -26.672 -4.832 25.109 1.00 93.31 107 LYS A N 1
ATOM 846 C CA . LYS A 1 107 ? -27.508 -6.044 25.160 1.00 93.31 107 LYS A CA 1
ATOM 847 C C . LYS A 1 107 ? -27.133 -6.939 26.337 1.00 93.31 107 LYS A C 1
ATOM 849 O O . LYS A 1 107 ? -28.013 -7.378 27.064 1.00 93.31 107 LYS A O 1
ATOM 854 N N . ALA A 1 108 ? -25.839 -7.154 26.572 1.00 91.19 108 ALA A N 1
ATOM 855 C CA . ALA A 1 108 ? -25.368 -7.939 27.707 1.00 91.19 108 ALA A CA 1
ATOM 856 C C . ALA A 1 108 ? -25.773 -7.313 29.052 1.00 91.19 108 ALA A C 1
ATOM 858 O O . ALA A 1 108 ? -26.147 -8.038 29.965 1.00 91.19 108 ALA A O 1
ATOM 859 N N . GLU A 1 109 ? -25.752 -5.984 29.175 1.00 88.00 109 GLU A N 1
ATOM 860 C CA . GLU A 1 109 ? -26.243 -5.261 30.354 1.00 88.00 109 GLU A CA 1
ATOM 861 C C . GLU A 1 109 ? -27.757 -5.419 30.551 1.00 88.00 109 GLU A C 1
ATOM 863 O O . GLU A 1 109 ? -28.218 -5.520 31.688 1.00 88.00 109 GLU A O 1
ATOM 868 N N . GLN A 1 110 ? -28.533 -5.451 29.463 1.00 87.94 110 GLN A N 1
ATOM 869 C CA . GLN A 1 110 ? -29.980 -5.689 29.508 1.00 87.94 110 GLN A CA 1
ATOM 870 C C . GLN A 1 110 ? -30.318 -7.132 29.903 1.00 87.94 110 GLN A C 1
ATOM 872 O O . GLN A 1 110 ? -31.217 -7.343 30.719 1.00 87.94 110 GLN A O 1
ATOM 877 N N . ASP A 1 111 ? -29.588 -8.102 29.351 1.00 87.19 111 ASP A N 1
ATOM 878 C CA . ASP A 1 111 ? -29.789 -9.535 29.585 1.00 87.19 111 ASP A CA 1
ATOM 879 C C . ASP A 1 111 ? -29.165 -10.013 30.908 1.00 87.19 111 ASP A C 1
ATOM 881 O O . ASP A 1 111 ? -29.498 -11.093 31.408 1.00 87.19 111 ASP A O 1
ATOM 885 N N . ALA A 1 112 ? -28.264 -9.224 31.504 1.00 81.88 112 ALA A N 1
ATOM 886 C CA . ALA A 1 112 ? -27.616 -9.570 32.758 1.00 81.88 112 ALA A CA 1
ATOM 887 C C . ALA A 1 112 ? -28.655 -9.686 33.888 1.00 81.88 112 ALA A C 1
ATOM 889 O O . ALA A 1 112 ? -29.418 -8.746 34.147 1.00 81.88 112 ALA A O 1
ATOM 890 N N . PRO A 1 113 ? -28.679 -10.812 34.628 1.00 79.56 113 PRO A N 1
ATOM 891 C CA . PRO A 1 113 ? -29.572 -10.946 35.763 1.00 79.56 113 PRO A CA 1
ATOM 892 C C . PRO A 1 113 ? -29.239 -9.854 36.778 1.00 79.56 113 PRO A C 1
ATOM 894 O O . PRO A 1 113 ? -28.097 -9.725 37.222 1.00 79.56 113 PRO A O 1
ATOM 897 N N . LYS A 1 114 ? -30.245 -9.062 37.165 1.00 72.12 114 LYS A N 1
ATOM 898 C CA . LYS A 1 114 ? -30.099 -8.038 38.204 1.00 72.12 114 LYS A CA 1
ATOM 899 C C . LYS A 1 114 ? -29.797 -8.720 39.536 1.00 72.12 114 LYS A C 1
ATOM 901 O O . LYS A 1 114 ? -30.703 -9.101 40.277 1.00 72.12 114 LYS A O 1
ATOM 906 N N . VAL A 1 115 ? -28.516 -8.883 39.844 1.00 71.38 115 VAL A N 1
ATOM 907 C CA . VAL A 1 115 ? -28.073 -9.388 41.140 1.00 71.38 115 VAL A CA 1
ATOM 908 C C . VAL A 1 115 ? -28.334 -8.294 42.167 1.00 71.38 115 VAL A C 1
ATOM 910 O O . VAL A 1 115 ? -27.861 -7.166 42.026 1.00 71.38 115 VAL A O 1
ATOM 913 N N . LYS A 1 116 ? -29.100 -8.613 43.217 1.00 67.81 116 LYS A N 1
ATOM 914 C CA . LYS A 1 116 ? -29.187 -7.744 44.394 1.00 67.81 116 LYS A CA 1
ATOM 915 C C . LYS A 1 116 ? -27.778 -7.647 44.965 1.00 67.81 116 LYS A C 1
ATOM 917 O O . LYS A 1 116 ? -27.276 -8.628 45.511 1.00 67.81 116 LYS A O 1
ATOM 922 N N . THR A 1 117 ? -27.142 -6.489 44.813 1.00 70.69 117 THR A N 1
ATOM 923 C CA . THR A 1 117 ? -25.869 -6.227 45.477 1.00 70.69 117 THR A CA 1
ATOM 924 C C . THR A 1 117 ? -26.058 -6.506 46.968 1.00 70.69 117 THR A C 1
ATOM 926 O O . THR A 1 117 ? -27.077 -6.092 47.541 1.00 70.69 117 THR A O 1
ATOM 929 N N . PRO A 1 118 ? -25.153 -7.272 47.604 1.00 74.31 118 PRO A N 1
ATOM 930 C CA . PRO A 1 118 ? -25.276 -7.538 49.023 1.00 74.31 118 PRO A CA 1
ATOM 931 C C . PRO A 1 118 ? -25.265 -6.190 49.736 1.00 74.31 118 PRO A C 1
ATOM 933 O O . PRO A 1 118 ? -24.303 -5.428 49.636 1.00 74.31 118 PRO A O 1
ATOM 936 N N . LYS A 1 119 ? -26.365 -5.870 50.424 1.00 71.06 119 LYS A N 1
ATOM 937 C CA . LYS A 1 119 ? -26.400 -4.722 51.322 1.00 71.06 119 LYS A CA 1
ATOM 938 C C . LYS A 1 119 ? -25.414 -5.041 52.432 1.00 71.06 119 LYS A C 1
ATOM 940 O O . LYS A 1 119 ? -25.720 -5.844 53.310 1.00 71.06 119 LYS A O 1
ATOM 945 N N . THR A 1 120 ? -24.221 -4.459 52.369 1.00 70.88 120 THR A N 1
ATOM 946 C CA . THR A 1 120 ? -23.314 -4.490 53.509 1.00 70.88 120 THR A CA 1
ATOM 947 C C . THR A 1 120 ? -24.060 -3.841 54.668 1.00 70.88 120 THR A C 1
ATOM 949 O O . THR A 1 120 ? -24.554 -2.719 54.493 1.00 70.88 120 THR A O 1
ATOM 952 N N . PRO A 1 121 ? -24.206 -4.518 55.818 1.00 68.88 121 PRO A N 1
ATOM 953 C CA . PRO A 1 121 ? -24.778 -3.866 56.980 1.00 68.88 121 PRO A CA 1
ATOM 954 C C . PRO A 1 121 ? -23.959 -2.600 57.264 1.00 68.88 121 PRO A C 1
ATOM 956 O O . PRO A 1 121 ? -22.739 -2.613 57.056 1.00 68.88 121 PRO A O 1
ATOM 959 N N . PRO A 1 122 ? -24.595 -1.499 57.701 1.00 66.44 122 PRO A N 1
ATOM 960 C CA . PRO A 1 122 ? -23.852 -0.341 58.159 1.00 66.44 122 PRO A CA 1
ATOM 961 C C . PRO A 1 122 ? -22.913 -0.826 59.261 1.00 66.44 122 PRO A C 1
ATOM 963 O O . PRO A 1 122 ? -23.354 -1.318 60.300 1.00 66.44 122 PRO A O 1
ATOM 966 N N . ILE A 1 123 ? -21.609 -0.763 58.996 1.00 58.72 123 ILE A N 1
ATOM 967 C CA . ILE A 1 123 ? -20.591 -1.044 59.995 1.00 58.72 123 ILE A CA 1
ATOM 968 C C . ILE A 1 123 ? -20.715 0.067 61.044 1.00 58.72 123 ILE A C 1
ATOM 970 O O . ILE A 1 123 ? -20.096 1.122 60.944 1.00 58.72 123 ILE A O 1
ATOM 974 N N . ASN A 1 124 ? -21.526 -0.173 62.073 1.00 63.06 124 ASN A N 1
ATOM 975 C CA . ASN A 1 124 ? -21.548 0.608 63.309 1.00 63.06 124 ASN A CA 1
ATOM 976 C C . ASN A 1 124 ? -20.328 0.248 64.175 1.00 63.06 124 ASN A C 1
ATOM 978 O O . ASN A 1 124 ? -20.428 0.048 65.384 1.00 63.06 124 ASN A O 1
ATOM 982 N N . ASN A 1 125 ? -19.143 0.154 63.568 1.00 62.44 125 ASN A N 1
ATOM 983 C CA . ASN A 1 125 ? -17.919 0.006 64.337 1.00 62.44 125 ASN A CA 1
ATOM 984 C C . ASN A 1 125 ? -17.531 1.396 64.833 1.00 62.44 125 ASN A C 1
ATOM 986 O O . ASN A 1 125 ? -16.784 2.120 64.175 1.00 62.44 125 ASN A O 1
ATOM 990 N N . ILE A 1 126 ? -18.009 1.734 66.030 1.00 63.09 126 ILE A N 1
ATOM 991 C CA . ILE A 1 126 ? -17.567 2.880 66.844 1.00 63.09 126 ILE A CA 1
ATOM 992 C C . ILE A 1 126 ? -16.028 2.981 66.839 1.00 63.09 126 ILE A C 1
ATOM 994 O O . ILE A 1 126 ? -15.467 4.071 66.768 1.00 63.09 126 ILE A O 1
ATOM 998 N N . ASN A 1 127 ? -15.338 1.835 66.782 1.00 63.22 127 ASN A N 1
ATOM 999 C CA . ASN A 1 127 ? -13.884 1.735 66.671 1.00 63.22 127 ASN A CA 1
ATOM 1000 C C . ASN A 1 127 ? -13.286 2.324 65.381 1.00 63.22 127 ASN A C 1
ATOM 1002 O O . ASN A 1 127 ? -12.176 2.841 65.431 1.00 63.22 127 ASN A O 1
ATOM 1006 N N . ILE A 1 128 ? -13.979 2.285 64.238 1.00 63.84 128 ILE A N 1
ATOM 1007 C CA . ILE A 1 128 ? -13.472 2.856 62.976 1.00 63.84 128 ILE A CA 1
ATOM 1008 C C . ILE A 1 128 ? -13.621 4.377 62.987 1.00 63.84 128 ILE A C 1
ATOM 1010 O O . ILE A 1 128 ? -12.693 5.076 62.586 1.00 63.84 128 ILE A O 1
ATOM 1014 N N . VAL A 1 129 ? -14.743 4.893 63.500 1.00 65.88 129 VAL A N 1
ATOM 1015 C CA . VAL A 1 129 ? -14.947 6.339 63.686 1.00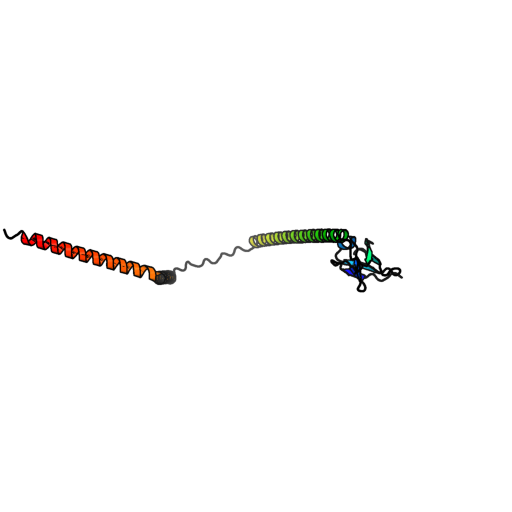 65.88 129 VAL A CA 1
ATOM 1016 C C . VAL A 1 129 ? -13.937 6.879 64.696 1.00 65.88 129 VAL A C 1
ATOM 1018 O O . VAL A 1 129 ? -13.241 7.842 64.395 1.00 65.88 129 VAL A O 1
ATOM 1021 N N . ALA A 1 130 ? -13.753 6.203 65.834 1.00 68.62 130 ALA A N 1
ATOM 1022 C CA . ALA A 1 130 ? -12.737 6.562 66.822 1.00 68.62 130 ALA A CA 1
ATOM 1023 C C . ALA A 1 130 ? -11.306 6.469 66.263 1.00 68.62 130 ALA A C 1
ATOM 1025 O O . ALA A 1 130 ? -10.477 7.326 66.556 1.00 68.62 130 ALA A O 1
ATOM 1026 N N . ALA A 1 131 ? -11.000 5.470 65.429 1.00 70.00 131 ALA A N 1
ATOM 1027 C CA . ALA A 1 131 ? -9.696 5.352 64.774 1.00 70.00 131 ALA A CA 1
ATOM 1028 C C . ALA A 1 131 ? -9.467 6.436 63.710 1.00 70.00 131 ALA A C 1
ATOM 1030 O O . ALA A 1 131 ? -8.343 6.914 63.558 1.00 70.00 131 ALA A O 1
ATOM 1031 N N . LYS A 1 132 ? -10.513 6.844 62.983 1.00 74.50 132 LYS A N 1
ATOM 1032 C CA . LYS A 1 132 ? -10.451 7.936 62.006 1.00 74.50 132 LYS A CA 1
ATOM 1033 C C . LYS A 1 132 ? -10.273 9.285 62.703 1.00 74.50 132 LYS A C 1
ATOM 1035 O O . LYS A 1 132 ? -9.366 10.018 62.340 1.00 74.50 132 LYS A O 1
ATOM 1040 N N . LEU A 1 133 ? -11.016 9.525 63.782 1.00 74.25 133 LEU A N 1
ATOM 1041 C CA . LEU A 1 133 ? -10.914 10.724 64.615 1.00 74.25 133 LEU A CA 1
ATOM 1042 C C . LEU A 1 133 ? -9.553 10.805 65.332 1.00 74.25 133 LEU A C 1
ATOM 1044 O O . LEU A 1 133 ? -8.960 11.875 65.423 1.00 74.25 133 LEU A O 1
ATOM 1048 N N . ARG A 1 134 ? -8.989 9.662 65.759 1.00 71.38 134 ARG A N 1
ATOM 1049 C CA . ARG A 1 134 ? -7.606 9.578 66.263 1.00 71.38 134 ARG A CA 1
ATOM 1050 C C . ARG A 1 134 ? -6.565 9.872 65.184 1.00 71.38 134 ARG A C 1
ATOM 1052 O O . ARG A 1 134 ? -5.609 10.578 65.481 1.00 71.38 134 ARG A O 1
ATOM 1059 N N . ARG A 1 135 ? -6.732 9.366 63.954 1.00 72.88 135 ARG A N 1
ATOM 1060 C CA . ARG A 1 135 ? -5.840 9.708 62.830 1.00 72.88 135 ARG A CA 1
ATOM 1061 C C . ARG A 1 135 ? -5.938 11.179 62.456 1.00 72.88 135 ARG A C 1
ATOM 1063 O O . ARG A 1 135 ? -4.908 11.797 62.254 1.00 72.88 135 ARG A O 1
ATOM 1070 N N . GLU A 1 136 ? -7.140 11.737 62.383 1.00 73.69 136 GLU A N 1
ATOM 1071 C CA . GLU A 1 136 ? -7.363 13.155 62.086 1.00 73.69 136 GLU A CA 1
ATOM 1072 C C . GLU A 1 136 ? -6.751 14.043 63.177 1.00 73.69 136 GLU A C 1
ATOM 1074 O O . GLU A 1 136 ? -6.037 14.984 62.853 1.00 73.69 136 GLU A O 1
ATOM 1079 N N . ALA A 1 137 ? -6.897 13.685 64.458 1.00 71.00 137 ALA A N 1
ATOM 1080 C CA . ALA A 1 137 ? -6.232 14.378 65.563 1.00 71.00 137 ALA A CA 1
ATOM 1081 C C . ALA A 1 137 ? -4.698 14.224 65.541 1.00 71.00 137 ALA A C 1
ATOM 1083 O O . ALA A 1 137 ? -3.983 15.154 65.901 1.00 71.00 137 ALA A O 1
ATOM 1084 N N . GLN A 1 138 ? -4.168 13.069 65.125 1.00 65.50 138 GLN A N 1
ATOM 1085 C CA . GLN A 1 138 ? -2.724 12.866 64.944 1.00 65.50 138 GLN A CA 1
ATOM 1086 C C . GLN A 1 138 ? -2.180 13.643 63.740 1.00 65.50 138 GLN A C 1
ATOM 1088 O O . GLN A 1 138 ? -1.096 14.203 63.836 1.00 65.50 138 GLN A O 1
ATOM 1093 N N . MET A 1 139 ? -2.938 13.733 62.645 1.00 61.66 139 MET A N 1
ATOM 1094 C CA . MET A 1 139 ? -2.591 14.528 61.464 1.00 61.66 139 MET A CA 1
ATOM 1095 C C . MET A 1 139 ? -2.661 16.030 61.761 1.00 61.66 139 MET A C 1
ATOM 1097 O O . MET A 1 139 ? -1.760 16.759 61.378 1.00 61.66 139 MET A O 1
ATOM 1101 N N . GLN A 1 140 ? -3.664 16.496 62.511 1.00 59.25 140 GLN A N 1
ATOM 1102 C CA . GLN A 1 140 ? -3.743 17.890 62.968 1.00 59.25 140 GLN A CA 1
ATOM 1103 C C . GLN A 1 140 ? -2.614 18.245 63.944 1.00 59.25 140 GLN A C 1
ATOM 1105 O O . GLN A 1 140 ? -2.075 19.342 63.871 1.00 59.25 140 GLN A O 1
ATOM 1110 N N . LYS A 1 141 ? -2.203 17.311 64.815 1.00 56.25 141 LYS A N 1
ATOM 1111 C CA . LYS A 1 141 ? -1.008 17.478 65.659 1.00 56.25 141 LYS A CA 1
ATOM 1112 C C . LYS A 1 141 ? 0.297 17.456 64.857 1.00 56.25 141 LYS A C 1
ATOM 1114 O O . LYS A 1 141 ? 1.222 18.161 65.224 1.00 56.25 141 LYS A O 1
ATOM 1119 N N . ALA A 1 142 ? 0.371 16.681 63.775 1.00 53.03 142 ALA A N 1
ATOM 1120 C CA . ALA A 1 142 ? 1.544 16.616 62.899 1.00 53.03 142 ALA A CA 1
ATOM 1121 C C . ALA A 1 142 ? 1.669 17.817 61.938 1.00 53.03 142 ALA A C 1
ATOM 1123 O O . ALA A 1 142 ? 2.737 18.036 61.384 1.00 53.03 142 ALA A O 1
ATOM 1124 N N . VAL A 1 143 ? 0.601 18.602 61.758 1.00 50.31 143 VAL A N 1
ATOM 1125 C CA . VAL A 1 143 ? 0.604 19.898 61.044 1.00 50.31 143 VAL A CA 1
AT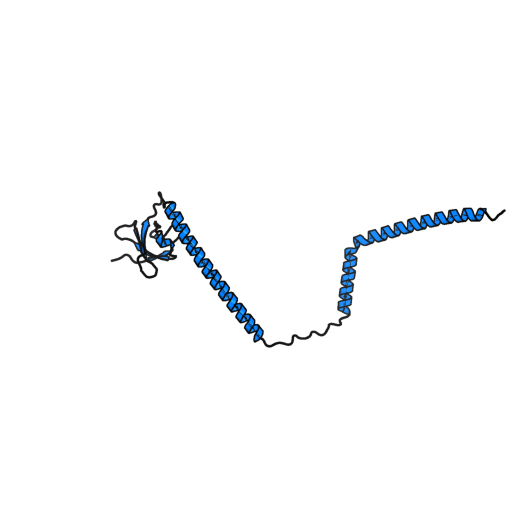OM 1126 C C . VAL A 1 143 ? 0.834 21.070 62.024 1.00 50.31 143 VAL A C 1
ATOM 1128 O O . VAL A 1 143 ? 0.845 22.231 61.638 1.00 50.31 143 VAL A O 1
ATOM 1131 N N . GLY A 1 144 ? 1.021 20.776 63.314 1.00 50.56 144 GLY A N 1
ATOM 1132 C CA . GLY A 1 144 ? 0.985 21.742 64.409 1.00 50.56 144 GLY A CA 1
ATOM 1133 C C . GLY A 1 144 ? 2.323 22.314 64.876 1.00 50.56 144 GLY A C 1
ATOM 1134 O O . GLY A 1 144 ? 2.353 22.784 66.009 1.00 50.56 144 GLY A O 1
ATOM 1135 N N . ASP A 1 145 ? 3.393 22.304 64.074 1.00 50.78 145 ASP A N 1
ATOM 1136 C CA . ASP A 1 145 ? 4.595 23.089 64.426 1.00 50.78 145 ASP A CA 1
ATOM 1137 C C . ASP A 1 145 ? 4.337 24.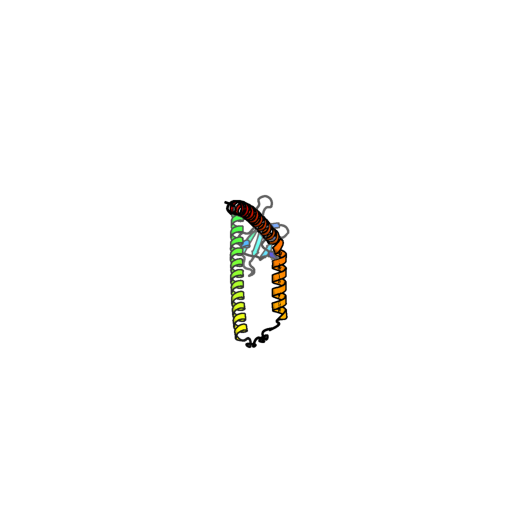603 64.268 1.00 50.78 145 ASP A C 1
ATOM 1139 O O . ASP A 1 145 ? 4.811 25.395 65.077 1.00 50.78 145 ASP A O 1
ATOM 1143 N N . ASP A 1 146 ? 3.458 25.012 63.345 1.00 53.91 146 ASP A N 1
ATOM 1144 C CA . ASP A 1 146 ? 3.159 26.436 63.106 1.00 53.91 146 ASP A CA 1
ATOM 1145 C C . ASP A 1 146 ? 2.1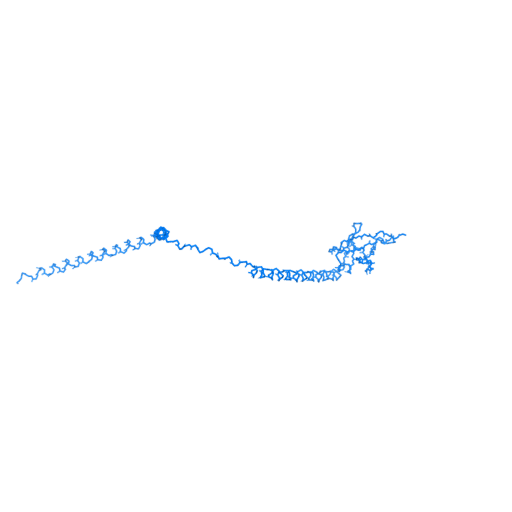78 27.051 64.133 1.00 53.91 146 ASP A C 1
ATOM 1147 O O . ASP A 1 146 ? 2.049 28.273 64.230 1.00 53.91 146 ASP A O 1
ATOM 1151 N N . ILE A 1 147 ? 1.459 26.227 64.911 1.00 52.34 147 ILE A N 1
ATOM 1152 C CA . ILE A 1 147 ? 0.452 26.695 65.891 1.00 52.34 147 ILE A CA 1
ATOM 1153 C C . ILE A 1 147 ? 1.065 26.856 67.293 1.00 52.34 147 ILE A C 1
ATOM 1155 O O . ILE A 1 147 ? 0.628 27.713 68.064 1.00 52.34 147 ILE A O 1
ATOM 1159 N N . LEU A 1 148 ? 2.106 26.084 67.628 1.00 52.41 148 LEU A N 1
ATOM 1160 C CA . LEU A 1 148 ? 2.799 26.183 68.919 1.00 52.41 148 LEU A CA 1
ATOM 1161 C C . LEU A 1 148 ? 3.522 27.530 69.081 1.00 52.41 148 LEU A C 1
ATOM 1163 O O . LEU A 1 148 ? 3.380 28.158 70.131 1.00 52.41 148 LEU A O 1
ATOM 1167 N N . GLU A 1 149 ? 4.167 28.044 68.026 1.00 56.06 149 GLU A N 1
ATOM 1168 C CA . GLU A 1 149 ? 4.776 29.385 68.048 1.00 56.06 149 GLU A CA 1
ATOM 1169 C C . GLU A 1 149 ? 3.740 30.508 68.225 1.00 56.06 149 GLU A C 1
ATOM 1171 O O . GLU A 1 149 ? 4.026 31.531 68.850 1.00 56.06 149 GLU A O 1
ATOM 1176 N N . GLN A 1 150 ? 2.518 30.342 67.709 1.00 57.25 150 GLN A N 1
ATOM 1177 C CA . GLN A 1 150 ? 1.465 31.354 67.855 1.00 57.25 150 GLN A CA 1
ATOM 1178 C C . GLN A 1 150 ? 0.893 31.376 69.278 1.00 57.25 150 GLN A C 1
ATOM 1180 O O . GLN A 1 150 ? 0.728 32.455 69.848 1.00 57.25 150 GLN A O 1
ATOM 1185 N N . ILE A 1 151 ? 0.672 30.207 69.889 1.00 58.03 151 ILE A N 1
ATOM 1186 C CA . ILE A 1 151 ? 0.168 30.104 71.268 1.00 58.03 151 ILE A CA 1
ATOM 1187 C C . ILE A 1 151 ? 1.213 30.605 72.277 1.00 58.03 151 ILE A C 1
ATOM 1189 O O . ILE A 1 151 ? 0.856 31.314 73.220 1.00 58.03 151 ILE A O 1
ATOM 1193 N N . GLU A 1 152 ? 2.499 30.290 72.086 1.00 58.72 152 GLU A N 1
ATOM 1194 C CA . GLU A 1 152 ? 3.567 30.804 72.955 1.00 58.72 152 GLU A CA 1
ATOM 1195 C C . GLU A 1 152 ? 3.691 32.332 72.857 1.00 58.72 152 GLU A C 1
ATOM 1197 O O . GLU A 1 152 ? 3.767 33.017 73.881 1.00 58.72 152 GLU A O 1
ATOM 1202 N N . ASN A 1 153 ? 3.610 32.895 71.647 1.00 63.41 153 ASN A N 1
ATOM 1203 C CA . ASN A 1 153 ? 3.642 34.345 71.454 1.00 63.41 153 ASN A CA 1
ATOM 1204 C C . ASN A 1 153 ? 2.420 35.054 72.064 1.00 63.41 153 ASN A C 1
ATOM 1206 O O . ASN A 1 153 ? 2.572 36.109 72.688 1.00 63.41 153 ASN A O 1
ATOM 1210 N N . GLU A 1 154 ? 1.219 34.482 71.949 1.00 62.03 154 GLU A N 1
ATOM 1211 C CA . GLU A 1 154 ? 0.011 35.035 72.573 1.00 62.03 154 GLU A CA 1
ATOM 1212 C C . GLU A 1 154 ? 0.087 35.011 74.109 1.00 62.03 154 GLU A C 1
ATOM 1214 O O . GLU A 1 154 ? -0.239 36.014 74.754 1.00 62.03 154 GLU A O 1
ATOM 1219 N N . GLN A 1 155 ? 0.607 33.933 74.707 1.00 63.81 155 GLN A N 1
ATOM 1220 C CA . GLN A 1 155 ? 0.800 33.842 76.160 1.00 63.81 155 GLN A CA 1
ATOM 1221 C C . GLN A 1 155 ? 1.844 34.844 76.679 1.00 63.81 155 GLN A C 1
ATOM 1223 O O . GLN A 1 155 ? 1.634 35.467 77.726 1.00 63.81 155 GLN A O 1
ATOM 1228 N N . ILE A 1 156 ? 2.935 35.073 75.936 1.00 66.31 156 ILE A N 1
ATOM 1229 C CA . ILE A 1 156 ? 3.945 36.094 76.269 1.00 66.31 156 ILE A CA 1
ATOM 1230 C C . ILE A 1 156 ? 3.333 37.505 76.223 1.00 66.31 156 ILE A C 1
ATOM 1232 O O . ILE A 1 156 ? 3.621 38.346 77.084 1.00 66.31 156 ILE A O 1
ATOM 1236 N N . ILE A 1 157 ? 2.472 37.790 75.240 1.00 65.31 157 ILE A N 1
ATOM 1237 C CA . ILE A 1 157 ? 1.789 39.087 75.117 1.00 65.31 157 ILE A CA 1
ATOM 1238 C C . ILE A 1 157 ? 0.790 39.296 76.266 1.00 65.31 157 ILE A C 1
ATOM 1240 O O . ILE A 1 157 ? 0.709 40.402 76.813 1.00 65.31 157 ILE A O 1
ATOM 1244 N N . GLU A 1 158 ? 0.049 38.262 76.671 1.00 65.62 158 GLU A N 1
ATOM 1245 C CA . GLU A 1 158 ? -0.876 38.347 77.806 1.00 65.62 158 GLU A CA 1
ATOM 1246 C C . GLU A 1 158 ? -0.168 38.555 79.148 1.00 65.62 158 GLU A C 1
ATOM 1248 O O . GLU A 1 158 ? -0.634 39.365 79.956 1.00 65.62 158 GLU A O 1
ATOM 1253 N N . GLN A 1 159 ? 0.965 37.885 79.389 1.00 63.56 159 GLN A N 1
ATOM 1254 C CA . GLN A 1 159 ? 1.753 38.098 80.607 1.00 63.56 159 GLN A CA 1
ATOM 1255 C C . GLN A 1 159 ? 2.276 39.537 80.689 1.00 63.56 159 GLN A C 1
ATOM 1257 O O . GLN A 1 159 ? 2.045 40.209 81.694 1.00 63.56 159 GLN A O 1
ATOM 1262 N N . LYS A 1 160 ? 2.838 40.079 79.597 1.00 67.06 160 LYS A N 1
ATOM 1263 C CA . LYS A 1 160 ? 3.281 41.486 79.550 1.00 67.06 160 LYS A CA 1
ATOM 1264 C C . LYS A 1 160 ? 2.145 42.470 79.850 1.00 67.06 160 LYS A C 1
ATOM 1266 O O . LYS A 1 160 ? 2.351 43.449 80.569 1.00 67.06 160 LYS A O 1
ATOM 1271 N N . LYS A 1 161 ? 0.934 42.224 79.332 1.00 62.97 161 LYS A N 1
ATOM 1272 C CA . LYS A 1 161 ? -0.249 43.057 79.624 1.00 62.97 161 LYS A CA 1
ATOM 1273 C C . LYS A 1 161 ? -0.674 42.966 81.093 1.00 62.97 161 LYS A C 1
ATOM 1275 O O . LYS A 1 161 ? -1.026 43.993 81.677 1.00 62.97 161 LYS A O 1
ATOM 1280 N N . LYS A 1 162 ? -0.625 41.774 81.701 1.00 61.47 162 LYS A N 1
ATOM 1281 C CA . LYS A 1 162 ? -0.930 41.586 83.129 1.00 61.47 162 LYS A CA 1
ATOM 1282 C C . LYS A 1 162 ? 0.089 42.302 84.018 1.00 61.47 162 LYS A C 1
ATOM 1284 O O . LYS A 1 162 ? -0.333 43.020 84.924 1.00 61.47 162 LYS A O 1
ATOM 1289 N N . ASP A 1 163 ? 1.378 42.236 83.702 1.00 63.19 163 ASP A N 1
ATOM 1290 C CA . ASP A 1 163 ? 2.422 42.924 84.474 1.00 63.19 163 ASP A CA 1
ATOM 1291 C C . ASP A 1 163 ? 2.278 44.452 84.414 1.00 63.19 163 ASP A C 1
ATOM 1293 O O . ASP A 1 163 ? 2.307 45.130 85.445 1.00 63.19 163 ASP A O 1
ATOM 1297 N N . LEU A 1 164 ? 2.006 45.008 83.226 1.00 63.69 164 LEU A N 1
ATOM 1298 C CA . LEU A 1 164 ? 1.681 46.431 83.057 1.00 63.69 164 LEU A CA 1
ATOM 1299 C C . LEU A 1 164 ? 0.444 46.835 83.879 1.00 63.69 164 LEU A C 1
ATOM 1301 O O . LEU A 1 164 ? 0.423 47.907 84.491 1.00 63.69 164 LEU A O 1
ATOM 1305 N N . SER A 1 165 ? -0.576 45.972 83.932 1.00 64.00 165 SER A N 1
ATOM 1306 C CA . SER A 1 165 ? -1.796 46.226 84.706 1.00 64.00 165 SER A CA 1
ATOM 1307 C C . SER A 1 165 ? -1.568 46.180 86.223 1.00 64.00 165 SER A C 1
ATOM 1309 O O . SER A 1 165 ? -2.137 47.001 86.947 1.00 64.00 165 SER A O 1
ATOM 1311 N N . PHE A 1 166 ? -0.675 45.306 86.704 1.00 62.66 166 PHE A N 1
ATOM 1312 C CA . PHE A 1 166 ? -0.285 45.239 88.112 1.00 62.66 166 PHE A CA 1
ATOM 1313 C C . PHE A 1 166 ? 0.483 46.495 88.540 1.00 62.66 166 PHE A C 1
ATOM 1315 O O . PHE A 1 166 ? 0.109 47.143 89.520 1.00 62.66 166 PHE A O 1
ATOM 1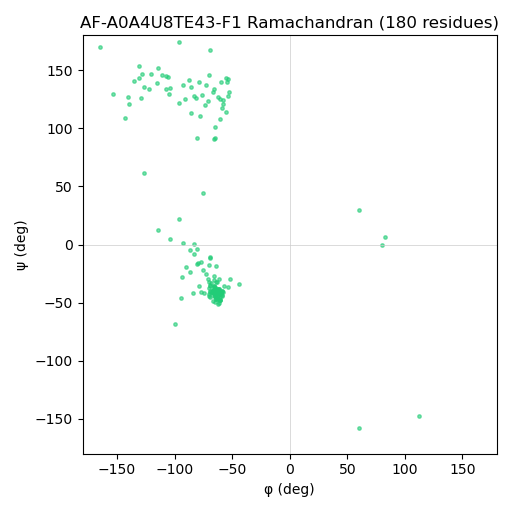322 N N . PHE A 1 167 ? 1.491 46.916 87.767 1.00 61.78 167 PHE A N 1
ATOM 1323 C CA . PHE A 1 167 ? 2.232 48.150 88.052 1.00 61.78 167 PHE A CA 1
ATOM 1324 C C . PHE A 1 167 ? 1.320 49.388 88.045 1.00 61.78 167 PHE A C 1
ATOM 1326 O O . PHE A 1 167 ? 1.415 50.236 88.937 1.00 61.78 167 PHE A O 1
ATOM 1333 N N . ALA A 1 168 ? 0.375 49.473 87.102 1.00 65.56 168 ALA A N 1
ATOM 1334 C CA . ALA A 1 168 ? -0.602 50.560 87.063 1.00 65.56 168 ALA A CA 1
ATOM 1335 C C . ALA A 1 168 ? -1.544 50.562 88.286 1.00 65.56 168 ALA A C 1
ATOM 1337 O O . ALA A 1 168 ? -1.869 51.632 88.814 1.00 65.56 168 ALA A O 1
ATOM 1338 N N . ALA A 1 169 ? -1.967 49.388 88.767 1.00 61.84 169 ALA A N 1
ATOM 1339 C CA . ALA A 1 169 ? -2.822 49.254 89.947 1.00 61.84 169 ALA A CA 1
ATOM 1340 C C . ALA A 1 169 ? -2.090 49.621 91.251 1.00 61.84 169 ALA A C 1
ATOM 1342 O O . ALA A 1 169 ? -2.642 50.334 92.093 1.00 61.84 169 ALA A O 1
ATOM 1343 N N . VAL A 1 170 ? -0.821 49.225 91.392 1.00 64.44 170 VAL A N 1
ATOM 1344 C CA . VAL A 1 170 ? 0.016 49.576 92.554 1.00 64.44 170 VAL A CA 1
ATOM 1345 C C . VAL A 1 170 ? 0.238 51.090 92.645 1.00 64.44 170 V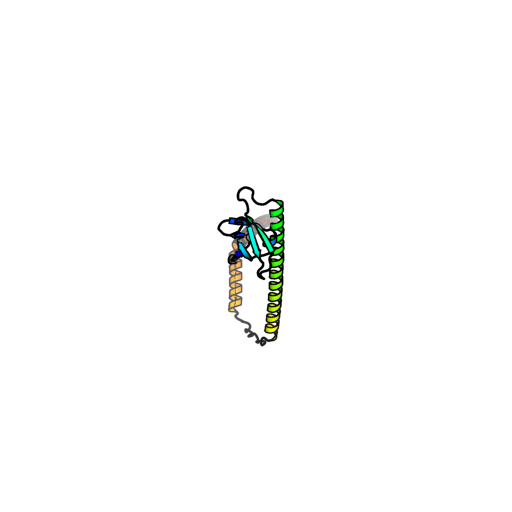AL A C 1
ATOM 1347 O O . VAL A 1 170 ? 0.127 51.670 93.728 1.00 64.44 170 VAL A O 1
ATOM 1350 N N . ILE A 1 171 ? 0.475 51.768 91.515 1.00 64.31 171 ILE A N 1
ATOM 1351 C CA . ILE A 1 171 ? 0.617 53.234 91.487 1.00 64.31 171 ILE A CA 1
ATOM 1352 C C . ILE A 1 171 ? -0.700 53.930 91.872 1.00 64.31 171 ILE A C 1
ATOM 1354 O O . ILE A 1 171 ? -0.677 54.923 92.607 1.00 64.31 171 ILE A O 1
ATOM 1358 N N . LYS A 1 172 ? -1.857 53.411 91.430 1.00 59.91 172 LYS A N 1
ATOM 1359 C CA . LYS A 1 172 ? -3.171 53.951 91.825 1.00 59.91 172 LYS A CA 1
ATOM 1360 C C . LYS A 1 172 ? -3.431 53.797 93.328 1.00 59.91 172 LYS A C 1
ATOM 1362 O O . LYS A 1 172 ? -3.868 54.761 93.955 1.00 59.91 172 LYS A O 1
ATOM 1367 N N . ASN A 1 173 ? -3.081 52.656 93.925 1.00 57.59 173 ASN A N 1
ATOM 1368 C CA . ASN A 1 173 ? -3.276 52.427 95.362 1.00 57.59 173 ASN A CA 1
ATOM 1369 C C . ASN A 1 173 ? -2.335 53.261 96.248 1.00 57.59 173 ASN A C 1
ATOM 1371 O O . ASN A 1 173 ? -2.762 53.729 97.304 1.00 57.59 173 ASN A O 1
ATOM 1375 N N . LYS A 1 174 ? -1.102 53.559 95.810 1.00 57.00 174 LYS A N 1
ATOM 1376 C CA . LYS A 1 174 ? -0.217 54.497 96.535 1.00 57.00 174 LYS A CA 1
ATOM 1377 C C . LYS A 1 174 ? -0.782 55.923 96.592 1.00 57.00 174 LYS A C 1
ATOM 1379 O O . LYS A 1 174 ? -0.677 56.569 97.628 1.00 57.00 174 LYS A O 1
ATOM 1384 N N . LYS A 1 175 ? -1.424 56.398 95.515 1.00 56.66 175 LYS A N 1
ATOM 1385 C CA . LYS A 1 175 ? -2.089 57.719 95.486 1.00 56.66 175 LYS A CA 1
ATOM 1386 C C . LYS A 1 175 ? -3.388 57.767 96.302 1.00 56.66 175 LYS A C 1
ATOM 1388 O O . LYS A 1 175 ? -3.779 58.846 96.739 1.00 56.66 175 LYS A O 1
ATOM 1393 N N . ALA A 1 176 ? -4.057 56.629 96.498 1.00 55.66 176 ALA A N 1
ATOM 1394 C CA . ALA A 1 176 ? -5.258 56.531 97.328 1.00 55.66 176 ALA A CA 1
ATOM 1395 C C . ALA A 1 176 ? -4.928 56.489 98.833 1.00 55.66 176 ALA A C 1
ATOM 1397 O O . ALA A 1 176 ? -5.632 57.099 99.632 1.00 55.66 176 ALA A O 1
ATOM 1398 N N . CYS A 1 177 ? -3.822 55.843 99.221 1.00 52.59 177 CYS A N 1
ATOM 1399 C CA . CYS A 1 177 ? -3.440 55.693 100.628 1.00 52.59 177 CYS A CA 1
ATOM 1400 C C . CYS A 1 177 ? -2.867 56.979 101.259 1.00 52.59 177 CYS A C 1
ATOM 1402 O O . CYS A 1 177 ? -2.941 57.146 102.472 1.00 52.59 177 CYS A O 1
ATOM 1404 N N . SER A 1 178 ? -2.350 57.924 100.464 1.00 53.78 178 SER A N 1
ATOM 1405 C CA . SER A 1 178 ? -1.867 59.219 100.972 1.00 53.78 178 SER A CA 1
ATOM 1406 C C . SER A 1 178 ? -2.972 60.269 101.172 1.00 53.78 178 SER A C 1
ATOM 1408 O O . SER A 1 178 ? -2.665 61.395 101.547 1.00 53.78 178 SER A O 1
ATOM 1410 N N . LYS A 1 179 ? -4.242 59.943 100.884 1.00 56.19 179 LYS A N 1
ATOM 1411 C CA . LYS A 1 179 ? -5.390 60.866 100.990 1.00 56.19 179 LYS A CA 1
ATOM 1412 C C . LYS A 1 179 ? -6.291 60.636 102.213 1.00 56.19 179 LYS A C 1
ATOM 1414 O O . LYS A 1 179 ? -7.305 61.309 102.320 1.00 56.19 179 LYS A O 1
ATOM 1419 N N . ILE A 1 180 ? -5.947 59.714 103.119 1.00 53.28 180 ILE A N 1
ATOM 1420 C CA . ILE A 1 180 ? -6.816 59.333 104.256 1.00 53.28 180 ILE A CA 1
ATOM 1421 C C . ILE A 1 180 ? -6.201 59.716 105.626 1.00 53.28 180 ILE A C 1
ATOM 1423 O O . ILE A 1 180 ? -6.685 59.284 106.660 1.00 53.28 180 ILE A O 1
ATOM 1427 N N . HIS A 1 181 ? -5.144 60.537 105.684 1.00 53.62 181 HIS A N 1
ATOM 1428 C CA . HIS A 1 181 ? -4.654 61.139 106.946 1.00 53.62 181 HIS A CA 1
ATOM 1429 C C . HIS A 1 181 ? -4.534 62.671 106.829 1.00 53.62 181 HIS A C 1
ATOM 1431 O O . HIS A 1 181 ? -3.445 63.233 106.942 1.00 53.62 181 HIS A O 1
ATOM 1437 N N . GLN A 1 182 ? -5.667 63.333 106.578 1.00 45.88 182 GLN A N 1
ATOM 1438 C CA . GLN A 1 182 ? -5.930 64.723 106.967 1.00 45.88 182 GLN A CA 1
ATOM 1439 C C . GLN A 1 182 ? -7.311 64.792 107.605 1.00 45.88 182 GLN A C 1
ATOM 1441 O O . GLN A 1 182 ? -8.223 64.136 107.051 1.00 45.88 182 GLN A O 1
#

Radius of gyration: 47.03 Å; Cα contacts (8 Å, |Δi|>4): 141; chains: 1; bounding box: 54×84×133 Å

Mean predicted aligned error: 17.92 Å

Secondary structure (DSSP, 8-state):
-PPPPEEEEEETTEEEETTEEEE-TGGGG-SEEEEEE-SS-TTEEEEE-TTS-EEEEEEE--TTT---HHHHHHHHHHHHHHHHHHHHHHHHHHHHHHHHHHHHHHHHHHHS-------------HHHHHHHHHHHHHHHHHTTHHHHHHHHHHHHHHHHHHHHHHHHHHHHHHHHHTTS--

Organism: NCBI:txid216

Solvent-accessible surface area (backbone atoms only — not comparable to full-atom values): 10576 Å² total; per-residue (Å²): 134,82,59,77,76,40,81,40,58,49,48,98,82,27,36,74,56,96,94,40,45,24,39,48,69,76,54,48,82,41,64,56,36,33,35,28,64,39,90,90,39,88,54,36,32,42,33,22,42,88,87,68,46,79,72,51,73,22,38,55,51,45,91,85,76,54,72,60,70,68,59,52,53,50,40,50,53,48,41,51,53,51,52,52,51,54,50,50,52,51,52,52,51,51,51,53,52,50,53,52,49,52,53,50,49,56,49,48,63,68,70,45,78,85,72,80,72,80,78,72,71,82,80,82,48,64,66,56,57,52,51,47,53,49,48,51,53,50,51,54,58,72,65,35,74,75,52,52,61,51,55,54,51,51,52,54,52,50,50,55,52,51,53,55,50,50,57,53,48,54,54,52,51,57,64,56,64,74,68,76,84,123

Sequence (182 aa):
KLSPSLIKTVNKKGIMHGGVWYGCIEAFNYDKVFVRANINNTKELFIYDKKGNFIEIAHCVDSIKGVSAEVAKRAEQITFKRIKVAQKDIDNNRSAQQNNLDLLITKAEQDAPKVKTPKTPPINNINIVAAKLRREAQMQKAVGDDILEQIENEQIIEQKKKDLSFFAAVIKNKKACSKIHQ

InterPro domains:
  IPR015378 Transposase-like, Mu, C-terminal [PF09299] (3-55)

Nearest PDB structures (foldseek):
  7pik-assembly1_D  TM=4.628E-01  e=1.389E-02  Escherichia coli
  4jnf-assembly1_A  TM=3.446E-01  e=1.078E+00  Escherichia coli K-12
  7n1r-assembly2_B  TM=3.987E-01  e=1.219E+00  Homo sapiens
  7a7a-assembly1_B  TM=5.149E-01  e=2.704E+00  Mycobacterium tuberculosis
  5e86-assembly1_A  TM=3.567E-01  e=1.146E+00  Homo sapiens

pLDDT: mean 78.53, std 14.78, range [45.88, 96.19]

Foldseek 3Di:
DFADKDKFAQDLLGTDDPNFHWDDLQCLLDGIWIWGQDPVDNQWIWTAHPVRHTDDITGTADPVPGDDPVSSVSSVVSNVVVVVVVVVVVVVVVVVVVVVVVVVVVVCVVVPPPDPDPPDPPPPPPVVVVVVVVVVVVVVVVVCPVVVVVVVVVVVVVVVVVVVVVVVVVVVVVVVVVPPPD